Protein AF-A0A5E6N4Y8-F1 (afdb_monomer)

pLDDT: mean 81.67, std 15.14, range [29.34, 95.25]

Mean predicted aligned error: 8.04 Å

Solvent-accessible surface area (backbone atoms only — not comparable to full-atom values): 11739 Å² total; per-residue (Å²): 116,49,76,54,76,96,52,84,66,52,64,60,50,51,52,56,46,49,62,54,50,66,38,89,36,36,46,62,42,41,72,75,49,53,66,36,56,38,75,50,82,83,48,90,81,79,72,61,41,34,37,32,54,57,96,50,80,86,60,40,59,62,81,64,71,40,74,59,51,58,55,48,21,46,72,52,34,60,77,80,49,81,63,50,73,50,72,42,80,89,78,34,33,32,37,27,28,35,76,41,77,56,98,90,39,83,43,77,45,68,42,42,82,73,53,74,59,57,47,51,47,47,55,46,23,45,48,50,41,51,52,47,39,31,58,74,56,36,79,77,30,62,60,47,50,32,44,37,36,43,50,88,70,76,85,66,57,73,68,59,39,50,54,53,22,51,51,50,35,50,52,61,70,70,26,83,88,60,46,76,44,42,38,39,70,51,66,67,41,54,50,44,28,53,49,60,68,48,72,76,64,83,82,128

Sequence (204 aa):
MIFAHNGVGKTRLSRAFKELATTSDTLYFNAFTEDLFHWDNDLENDTTRVLQLKESKFFKVFEGHGFDIERRVRELLNRYVDFDFSIDLKTKKVSFSREITKEGKSEKVEDIKISRGEENIFVWSFFLAIAQLAIDKDENYKWVKTIYIDDPISSLDDNNVIIVASYLAKLIKDSKGKKFIISTHHGLFYNVIVNELRGQTNIF

Foldseek 3Di:
DDADADDPVCVVVVVVVVVVCPPLQEDEDDVVLLVQWAWPCPDPPSPATKTAGHDDLLVLCLVPVVVVLQVQLCVQLVVADQKHWDADSVRRIIKIWHWDQDPNDTDIGIRDDDDPQSSLSSSLSSSVSSLLCLLVVPVSNVSHQEYEYEASDDDDDLVVLLVSLLSVLVSVVSSVRHHYHYYHNDPSSVVNSVCSNVVPPDDD

Nearest PDB structures (foldseek):
  8sux-assembly1_E  TM=5.260E-01  e=3.190E-04  Escherichia coli
  8eea-assembly1_E  TM=5.673E-01  e=5.343E-03  Escherichia coli
  8ee4-assembly1_E  TM=5.321E-01  e=5.056E-03  Escherichia coli
  1k0r-assembly2_B  TM=3.922E-01  e=1.675E+00  Mycobacterium tuberculosis
  2p6r-assembly1_A  TM=5.052E-01  e=4.786E+00  Archaeoglobus fulgidus

Structure (mmCIF, N/CA/C/O backbone):
data_AF-A0A5E6N4Y8-F1
#
_entry.id   AF-A0A5E6N4Y8-F1
#
loop_
_atom_site.group_PDB
_atom_site.id
_atom_site.type_symbol
_atom_site.label_atom_id
_atom_site.label_alt_id
_atom_site.label_comp_id
_atom_site.label_asym_id
_atom_site.label_entity_id
_atom_site.label_seq_id
_atom_site.pdbx_PDB_ins_code
_atom_site.Cartn_x
_atom_site.Cartn_y
_atom_site.Cartn_z
_atom_site.occupancy
_atom_site.B_iso_or_equiv
_atom_site.auth_seq_id
_atom_site.auth_comp_id
_atom_site.auth_asym_id
_atom_site.auth_atom_id
_atom_site.pdbx_PDB_model_num
ATOM 1 N N . MET A 1 1 ? -19.446 2.796 3.906 1.00 59.38 1 MET A N 1
ATOM 2 C CA . MET A 1 1 ? -18.919 3.130 2.568 1.00 59.38 1 MET A CA 1
ATOM 3 C C . MET A 1 1 ? -19.706 4.304 2.034 1.00 59.38 1 MET A C 1
ATOM 5 O O . MET A 1 1 ? -20.922 4.299 2.189 1.00 59.38 1 MET A O 1
ATOM 9 N N . ILE A 1 2 ? -19.027 5.301 1.474 1.00 63.28 2 ILE A N 1
ATOM 10 C CA . ILE A 1 2 ? -19.669 6.483 0.902 1.00 63.28 2 ILE A CA 1
ATOM 11 C C . ILE A 1 2 ? -19.422 6.468 -0.603 1.00 63.28 2 ILE A C 1
ATOM 13 O O . ILE A 1 2 ? -18.279 6.465 -1.049 1.00 63.28 2 ILE A O 1
ATOM 17 N N . PHE A 1 3 ? -20.508 6.440 -1.367 1.00 58.22 3 PHE A N 1
ATOM 18 C CA . PHE A 1 3 ? -20.487 6.549 -2.819 1.00 58.22 3 PHE A CA 1
ATOM 19 C C . PHE A 1 3 ? -21.115 7.883 -3.207 1.00 58.22 3 PHE A C 1
ATOM 21 O O . PHE A 1 3 ? -22.218 8.199 -2.758 1.00 58.22 3 PHE A O 1
ATOM 28 N N . ALA A 1 4 ? -20.404 8.678 -4.001 1.00 52.91 4 ALA A N 1
ATOM 29 C CA . ALA A 1 4 ? -20.898 9.962 -4.475 1.00 52.91 4 ALA A CA 1
ATOM 30 C C . ALA A 1 4 ? -20.436 10.208 -5.915 1.00 52.91 4 ALA A C 1
ATOM 32 O O . ALA A 1 4 ? -19.236 10.218 -6.198 1.00 52.91 4 ALA A O 1
ATOM 33 N N . HIS A 1 5 ? -21.392 10.460 -6.813 1.00 48.12 5 HIS A N 1
ATOM 34 C CA . HIS A 1 5 ? -21.102 10.989 -8.144 1.00 48.12 5 HIS A CA 1
ATOM 35 C C . HIS A 1 5 ? -20.479 12.391 -8.026 1.00 48.12 5 HIS A C 1
ATOM 37 O O . HIS A 1 5 ? -20.806 13.148 -7.111 1.00 48.12 5 HIS A O 1
ATOM 43 N N . ASN A 1 6 ? -19.552 12.721 -8.930 1.00 45.44 6 ASN A N 1
ATOM 44 C CA . ASN A 1 6 ? -18.782 13.969 -8.909 1.00 45.44 6 ASN A CA 1
ATOM 45 C C . ASN A 1 6 ? -19.698 15.208 -8.806 1.00 45.44 6 ASN A C 1
ATOM 47 O O . ASN A 1 6 ? -20.364 15.580 -9.766 1.00 45.44 6 ASN A O 1
ATOM 51 N N . GLY A 1 7 ? -19.714 15.850 -7.634 1.00 43.09 7 GLY A N 1
ATOM 52 C CA . GLY A 1 7 ? -20.483 17.059 -7.335 1.00 43.09 7 GLY A CA 1
ATOM 53 C C . GLY A 1 7 ? -19.986 17.756 -6.061 1.00 43.09 7 GLY A C 1
ATOM 54 O O . GLY A 1 7 ? -19.199 17.189 -5.302 1.00 43.09 7 GLY A O 1
ATOM 55 N N . VAL A 1 8 ? -20.462 18.985 -5.815 1.00 48.28 8 VAL A N 1
ATOM 56 C CA . VAL A 1 8 ? -20.011 19.953 -4.776 1.00 48.28 8 VAL A CA 1
ATOM 57 C C . VAL A 1 8 ? -19.950 19.379 -3.340 1.00 48.28 8 VAL A C 1
ATOM 59 O O . VAL A 1 8 ? -19.234 19.895 -2.481 1.00 48.28 8 VAL A O 1
ATOM 62 N N . GLY A 1 9 ? -20.632 18.259 -3.072 1.00 44.78 9 GLY A N 1
ATOM 63 C CA . GLY A 1 9 ? -20.528 17.502 -1.818 1.00 44.78 9 GLY A CA 1
ATOM 64 C C . GLY A 1 9 ? -19.144 16.890 -1.539 1.00 44.78 9 GLY A C 1
ATOM 65 O O . GLY A 1 9 ? -18.784 16.757 -0.368 1.00 44.78 9 GLY A O 1
ATOM 66 N N . LYS A 1 10 ? -18.333 16.590 -2.571 1.00 53.81 10 LYS A N 1
ATOM 67 C CA . LYS A 1 10 ? -16.984 16.000 -2.425 1.00 53.81 10 LYS A CA 1
ATOM 68 C C . LYS A 1 10 ? -16.032 16.896 -1.633 1.00 53.81 10 LYS A C 1
ATOM 70 O O . LYS A 1 10 ? -15.323 16.402 -0.765 1.00 53.81 10 LYS A O 1
ATOM 75 N N . THR A 1 11 ? -16.045 18.208 -1.859 1.00 51.84 11 THR A N 1
ATOM 76 C CA . THR A 1 11 ? -15.074 19.128 -1.239 1.00 51.84 11 THR A CA 1
ATOM 77 C C . THR A 1 11 ? -15.321 19.313 0.260 1.00 51.84 11 THR A C 1
ATOM 79 O O . THR A 1 11 ? -14.377 19.378 1.044 1.00 51.84 11 THR A O 1
ATOM 82 N N . ARG A 1 12 ? -16.591 19.350 0.690 1.00 51.34 12 ARG A N 1
ATOM 83 C CA . ARG A 1 12 ? -16.947 19.433 2.120 1.00 51.34 12 ARG A CA 1
ATOM 84 C C . ARG A 1 12 ? -16.661 18.122 2.846 1.00 51.34 12 ARG A C 1
ATOM 86 O O . ARG A 1 12 ? -16.163 18.148 3.968 1.00 51.34 12 ARG A O 1
ATOM 93 N N . LEU A 1 13 ? -16.939 16.997 2.190 1.00 54.75 13 LEU A N 1
ATOM 94 C CA . LEU A 1 13 ? -16.709 15.669 2.737 1.00 54.75 13 LEU A CA 1
ATOM 95 C C . LEU A 1 13 ? -15.205 15.349 2.825 1.00 54.75 13 LEU A C 1
ATOM 97 O O . LEU A 1 13 ? -14.740 14.936 3.878 1.00 54.75 13 LEU A O 1
ATOM 101 N N . SER A 1 14 ? -14.432 15.643 1.777 1.00 54.81 14 SER A N 1
ATOM 102 C CA . SER A 1 14 ? -12.970 15.506 1.749 1.00 54.81 14 SER A CA 1
ATOM 103 C C . SER A 1 14 ? -12.289 16.380 2.807 1.00 54.81 14 SER A C 1
ATOM 105 O O . SER A 1 14 ? -11.363 15.926 3.466 1.00 54.81 14 SER A O 1
ATOM 107 N N . ARG A 1 15 ? -12.781 17.603 3.063 1.00 56.59 15 ARG A N 1
ATOM 108 C CA . ARG A 1 15 ? -12.233 18.477 4.118 1.00 56.59 15 ARG A CA 1
ATOM 109 C C . ARG A 1 15 ? -12.511 17.944 5.529 1.00 56.59 15 ARG A C 1
ATOM 111 O O . ARG A 1 15 ? -11.595 17.912 6.342 1.00 56.59 15 ARG A O 1
ATOM 118 N N . ALA A 1 16 ? -13.728 17.463 5.791 1.00 60.03 16 ALA A N 1
ATOM 119 C CA . ALA A 1 16 ? -14.062 16.800 7.054 1.00 60.03 16 ALA A CA 1
ATOM 120 C C . ALA A 1 16 ? -13.28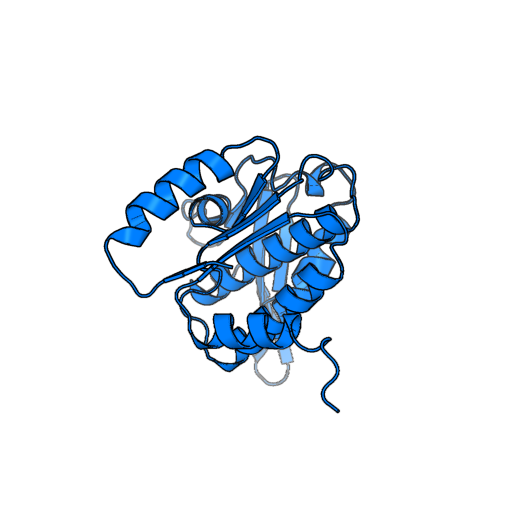2 15.483 7.236 1.00 60.03 16 ALA A C 1
ATOM 122 O O . ALA A 1 16 ? -12.828 15.165 8.334 1.00 60.03 16 ALA A O 1
ATOM 123 N N . PHE A 1 17 ? -13.063 14.734 6.150 1.00 61.06 17 PHE A N 1
ATOM 124 C CA . PHE A 1 17 ? -12.228 13.537 6.170 1.00 61.06 17 PHE A CA 1
ATOM 125 C C . PHE A 1 17 ? -10.744 13.836 6.306 1.00 61.06 17 PHE A C 1
ATOM 127 O O . PHE A 1 17 ? -10.048 13.049 6.927 1.00 61.06 17 PHE A O 1
ATOM 134 N N . LYS A 1 18 ? -10.260 14.974 5.807 1.00 58.81 18 LYS A N 1
ATOM 135 C CA . LYS A 1 18 ? -8.888 15.434 6.027 1.00 58.81 18 LYS A CA 1
ATOM 136 C C . LYS A 1 18 ? -8.638 15.693 7.512 1.00 58.81 18 LYS A C 1
ATOM 138 O O . LYS A 1 18 ? -7.621 15.244 8.021 1.00 58.81 18 LYS A O 1
ATOM 143 N N . GLU A 1 19 ? -9.586 16.317 8.213 1.00 62.16 19 GLU A N 1
ATOM 144 C CA . GLU A 1 19 ? -9.519 16.518 9.672 1.00 62.16 19 GLU A CA 1
ATOM 145 C C . GLU A 1 19 ? -9.560 15.187 10.453 1.00 62.16 19 GLU A C 1
ATOM 147 O O . GLU A 1 19 ? -8.816 15.001 11.418 1.00 62.16 19 GLU A O 1
ATOM 152 N N . LEU A 1 20 ? -10.355 14.213 9.996 1.00 56.81 20 LEU A N 1
ATOM 153 C CA . LEU A 1 20 ? -10.375 12.848 10.546 1.00 56.81 20 LEU A CA 1
ATOM 154 C C . LEU A 1 20 ? -9.110 12.038 10.209 1.00 56.81 20 LEU A C 1
ATOM 156 O O . LEU A 1 20 ? -8.644 11.262 11.033 1.00 56.81 20 LEU A O 1
ATOM 160 N N . ALA A 1 21 ? -8.531 12.210 9.022 1.00 55.19 21 ALA A N 1
ATOM 161 C CA . ALA A 1 21 ? -7.306 11.537 8.589 1.00 55.19 21 ALA A CA 1
ATOM 162 C C . ALA A 1 21 ? -6.054 12.121 9.260 1.00 55.19 21 ALA A C 1
ATOM 164 O O . ALA A 1 21 ? -5.034 11.441 9.354 1.00 55.19 21 ALA A O 1
ATOM 165 N N . THR A 1 22 ? -6.136 13.356 9.769 1.00 57.00 22 THR A N 1
ATOM 166 C CA . THR A 1 22 ? -5.100 13.955 10.620 1.00 57.00 22 THR A CA 1
ATOM 167 C C . THR A 1 22 ? -5.122 13.459 12.063 1.00 57.00 22 THR A C 1
ATOM 169 O O . THR A 1 22 ? -4.232 13.825 12.833 1.00 57.00 22 THR A O 1
ATOM 172 N N . THR A 1 23 ? -6.076 12.607 12.463 1.00 67.44 23 THR A N 1
ATOM 173 C CA . THR A 1 23 ? -5.978 11.965 13.776 1.00 67.44 23 THR A CA 1
ATOM 174 C C . THR A 1 23 ? -4.766 11.036 13.807 1.00 67.44 23 THR A C 1
ATOM 176 O O . THR A 1 23 ? -4.415 10.358 12.835 1.00 67.44 23 THR A O 1
ATOM 179 N N . SER A 1 24 ? -4.082 10.991 14.950 1.00 78.31 24 SER A N 1
ATOM 180 C CA . SER A 1 24 ? -2.877 10.176 15.108 1.00 78.31 24 SER A CA 1
ATOM 181 C C . SER A 1 24 ? -3.137 8.674 14.936 1.00 78.31 24 SER A C 1
ATOM 183 O O . SER A 1 24 ? -2.181 7.944 14.677 1.00 78.31 24 SER A O 1
ATOM 185 N N . ASP A 1 25 ? -4.397 8.231 14.996 1.00 89.75 25 ASP A N 1
ATOM 186 C CA . ASP A 1 25 ? -4.844 6.836 14.951 1.00 89.75 25 ASP A CA 1
ATOM 187 C C . ASP A 1 25 ? -5.425 6.361 13.600 1.00 89.75 25 ASP A C 1
ATOM 189 O O . ASP A 1 25 ? -5.914 5.229 13.509 1.00 89.75 25 ASP A O 1
ATOM 193 N N . THR A 1 26 ? -5.353 7.180 12.543 1.00 90.56 26 THR A N 1
ATOM 194 C CA . THR A 1 26 ? -5.880 6.833 11.208 1.00 90.56 26 THR A CA 1
ATOM 195 C C . THR A 1 26 ? -4.771 6.545 10.193 1.00 90.56 26 THR A C 1
ATOM 197 O O . THR A 1 26 ? -3.881 7.371 9.969 1.00 90.56 26 THR A O 1
ATOM 200 N N . LEU A 1 27 ? -4.823 5.363 9.571 1.00 93.19 27 LEU A N 1
ATOM 201 C CA . LEU A 1 27 ? -4.038 5.014 8.384 1.00 93.19 27 LEU A CA 1
ATOM 202 C C . LEU A 1 27 ? -4.855 5.397 7.148 1.00 93.19 27 LEU A C 1
ATOM 204 O O . LEU A 1 27 ? -5.987 4.939 7.012 1.00 93.19 27 LEU A O 1
ATOM 208 N N . TYR A 1 28 ? -4.307 6.237 6.273 1.00 91.44 28 TYR A N 1
ATOM 209 C CA . TYR A 1 28 ? -5.035 6.783 5.129 1.00 91.44 28 TYR A CA 1
ATOM 210 C C . TYR A 1 28 ? -4.399 6.385 3.790 1.00 91.44 28 TYR A C 1
ATOM 212 O O . TYR A 1 28 ? -3.176 6.292 3.683 1.00 91.44 28 TYR A O 1
ATOM 220 N N . PHE A 1 29 ? -5.240 6.165 2.780 1.00 91.25 29 PHE A N 1
ATOM 221 C CA . PHE A 1 29 ? -4.877 6.125 1.365 1.00 91.25 29 PHE A CA 1
ATOM 222 C C . PHE A 1 29 ? -5.575 7.285 0.656 1.00 91.25 29 PHE A C 1
ATOM 224 O O . PHE A 1 29 ? -6.803 7.302 0.577 1.00 91.25 29 PHE A O 1
ATOM 231 N N . ASN A 1 30 ? -4.800 8.277 0.224 1.00 87.88 30 ASN A N 1
ATOM 232 C CA . ASN A 1 30 ? -5.231 9.424 -0.578 1.00 87.88 30 ASN A CA 1
ATOM 233 C C . ASN A 1 30 ? -3.993 10.065 -1.243 1.00 87.88 30 ASN A C 1
ATOM 235 O O . ASN A 1 30 ? -2.881 9.554 -1.105 1.00 87.88 30 ASN A O 1
ATOM 239 N N . ALA A 1 31 ? -4.162 11.234 -1.868 1.00 85.62 31 ALA A N 1
ATOM 240 C CA . ALA A 1 31 ? -3.064 11.984 -2.482 1.00 85.62 31 ALA A CA 1
ATOM 241 C C . ALA A 1 31 ? -1.870 12.260 -1.537 1.00 85.62 31 ALA A C 1
ATOM 243 O O . ALA A 1 31 ? -0.730 12.221 -1.979 1.00 85.62 31 ALA A O 1
ATOM 244 N N . PHE A 1 32 ? -2.088 12.464 -0.230 1.00 85.19 32 PHE A N 1
ATOM 245 C CA . PHE A 1 32 ? -0.981 12.648 0.721 1.00 85.19 32 PHE A CA 1
ATOM 246 C C . PHE A 1 32 ? -0.169 11.367 0.931 1.00 85.19 32 PHE A C 1
ATOM 248 O O . PHE A 1 32 ? 1.018 11.450 1.231 1.00 85.19 32 PHE A O 1
ATOM 255 N N . THR A 1 33 ? -0.797 10.194 0.806 1.00 89.88 33 THR A N 1
ATOM 256 C CA . THR A 1 33 ? -0.100 8.900 0.840 1.00 89.88 33 THR A CA 1
ATOM 257 C C . THR A 1 33 ? 0.711 8.702 -0.427 1.00 89.88 33 THR A C 1
ATOM 259 O O . THR A 1 33 ? 1.853 8.270 -0.334 1.00 89.88 33 THR A O 1
AT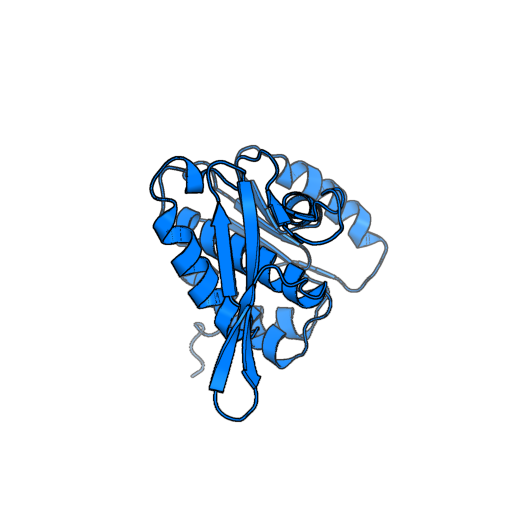OM 262 N N . GLU A 1 34 ? 0.153 9.045 -1.591 1.00 90.31 34 GLU A N 1
ATOM 263 C CA . GLU A 1 34 ? 0.885 9.035 -2.864 1.00 90.31 34 GLU A CA 1
ATOM 264 C C . GLU A 1 34 ? 2.105 9.960 -2.798 1.00 90.31 34 GLU A C 1
ATOM 266 O O . GLU A 1 34 ? 3.202 9.538 -3.138 1.00 90.31 34 GLU A O 1
ATOM 271 N N . ASP A 1 35 ? 1.958 11.162 -2.234 1.00 89.81 35 ASP A N 1
ATOM 272 C CA . ASP A 1 35 ? 3.048 12.131 -2.066 1.00 89.81 35 ASP A CA 1
ATOM 273 C C . ASP A 1 35 ? 4.195 11.641 -1.161 1.00 89.81 35 ASP A C 1
ATOM 275 O O . ASP A 1 35 ? 5.258 12.277 -1.132 1.00 89.81 35 ASP A O 1
ATOM 279 N N . LEU A 1 36 ? 4.008 10.555 -0.396 1.00 92.62 36 LEU A N 1
ATOM 280 C CA . LEU A 1 36 ? 5.092 9.907 0.356 1.00 92.62 36 LEU A CA 1
ATOM 281 C C . LEU A 1 36 ? 6.099 9.202 -0.559 1.00 92.62 36 LEU A C 1
ATOM 283 O O . LEU A 1 36 ? 7.218 8.940 -0.119 1.00 92.62 36 LEU A O 1
ATOM 287 N N . PHE A 1 37 ? 5.704 8.920 -1.799 1.00 93.69 37 PHE A N 1
ATOM 288 C CA . PHE A 1 37 ? 6.494 8.286 -2.841 1.00 93.69 37 PHE A CA 1
ATOM 289 C C . PHE A 1 37 ? 6.808 9.337 -3.909 1.00 93.69 37 PHE A C 1
ATOM 291 O O . PHE A 1 37 ? 5.920 9.844 -4.587 1.00 93.69 37 PHE A O 1
ATOM 298 N N . HIS A 1 38 ? 8.075 9.715 -4.043 1.00 90.75 38 HIS A N 1
ATOM 299 C CA . HIS A 1 38 ? 8.484 10.816 -4.912 1.00 90.75 38 HIS A CA 1
ATOM 300 C C . HIS A 1 38 ? 9.661 10.411 -5.792 1.00 90.75 38 HIS A C 1
ATOM 302 O O . HIS A 1 38 ? 10.674 9.939 -5.290 1.00 90.75 38 HIS A O 1
ATOM 308 N N . TRP A 1 39 ? 9.556 10.637 -7.099 1.00 89.25 39 TRP A N 1
ATOM 309 C CA . TRP A 1 39 ? 10.658 10.386 -8.024 1.00 89.25 39 TRP A CA 1
ATOM 310 C C . TRP A 1 39 ? 11.799 11.380 -7.824 1.00 89.25 39 TRP A C 1
ATOM 312 O O . TRP A 1 39 ? 11.629 12.577 -8.049 1.00 89.25 39 TRP A O 1
ATOM 322 N N . ASP A 1 40 ? 12.972 10.870 -7.460 1.00 78.56 40 ASP A N 1
ATOM 323 C CA . ASP A 1 40 ? 14.217 11.632 -7.479 1.00 78.56 40 ASP A CA 1
ATOM 324 C C . ASP A 1 40 ? 14.703 11.707 -8.936 1.00 78.56 40 ASP A C 1
ATOM 326 O O . ASP A 1 40 ? 15.201 10.724 -9.485 1.00 78.56 40 ASP A O 1
ATOM 330 N N . ASN A 1 41 ? 14.457 12.845 -9.594 1.00 67.06 41 ASN A N 1
ATOM 331 C CA . ASN A 1 41 ? 14.857 13.072 -10.989 1.00 67.06 41 ASN A CA 1
ATOM 332 C C . ASN A 1 41 ? 16.212 13.798 -11.101 1.00 67.06 41 ASN A C 1
ATOM 334 O O . ASN A 1 41 ? 16.601 14.153 -12.208 1.00 67.06 41 ASN A O 1
ATOM 338 N N . ASP A 1 42 ? 16.901 14.059 -9.983 1.00 59.91 42 ASP A N 1
ATOM 339 C CA . ASP A 1 42 ? 18.020 15.014 -9.919 1.00 59.91 42 ASP A CA 1
ATOM 340 C C . ASP A 1 42 ? 19.396 14.334 -9.783 1.00 59.91 42 ASP A C 1
ATOM 342 O O . ASP A 1 42 ? 20.359 14.909 -9.276 1.00 59.91 42 ASP A O 1
ATOM 346 N N . LEU A 1 43 ? 19.512 13.079 -10.231 1.00 56.97 43 LEU A N 1
ATOM 347 C CA . LEU A 1 43 ? 20.777 12.347 -10.202 1.00 56.97 43 LEU A CA 1
ATOM 348 C C . LEU A 1 43 ? 21.601 12.669 -11.456 1.00 56.97 43 LEU A C 1
ATOM 350 O O . LEU A 1 43 ? 21.159 12.440 -12.586 1.00 56.97 43 LEU A O 1
ATOM 354 N N . GLU A 1 44 ? 22.803 13.215 -11.237 1.00 49.06 44 GLU A N 1
ATOM 355 C CA . GLU A 1 44 ? 23.781 13.561 -12.272 1.00 49.06 44 GLU A CA 1
ATOM 356 C C . GLU A 1 44 ? 23.864 12.453 -13.339 1.00 49.06 44 GLU A C 1
ATOM 358 O O . GLU A 1 44 ? 24.254 11.319 -13.058 1.00 49.06 44 GLU A O 1
ATOM 363 N N . ASN A 1 45 ? 23.516 12.812 -14.579 1.00 53.22 45 ASN A N 1
ATOM 364 C CA . ASN A 1 45 ? 23.509 11.979 -15.791 1.00 53.22 45 ASN A CA 1
ATOM 365 C C . ASN A 1 45 ? 22.265 11.119 -16.085 1.00 53.22 45 ASN A C 1
ATOM 367 O O . ASN A 1 45 ? 22.360 10.273 -16.970 1.00 53.22 45 ASN A O 1
ATOM 371 N N . ASP A 1 46 ? 21.110 11.324 -15.434 1.00 55.81 46 ASP A N 1
ATOM 372 C CA . ASP A 1 46 ? 19.806 10.747 -15.862 1.00 55.81 46 ASP A CA 1
ATOM 373 C C . ASP A 1 46 ? 19.806 9.197 -15.966 1.00 55.81 46 ASP A C 1
ATOM 375 O O . ASP A 1 46 ? 19.003 8.581 -16.672 1.00 55.81 46 ASP A O 1
ATOM 379 N N . THR A 1 47 ? 20.757 8.552 -15.276 1.00 58.12 47 THR A N 1
ATOM 380 C CA . THR A 1 47 ? 21.069 7.117 -15.406 1.00 58.12 47 THR A CA 1
ATOM 381 C C . THR A 1 47 ? 20.428 6.260 -14.323 1.00 58.12 47 THR A C 1
ATOM 383 O O . THR A 1 47 ? 20.277 5.062 -14.530 1.00 58.12 47 THR A O 1
ATOM 386 N N . THR A 1 48 ? 20.011 6.840 -13.195 1.00 61.84 48 THR A N 1
ATOM 387 C CA . THR A 1 48 ? 19.330 6.116 -12.110 1.00 61.84 48 THR A CA 1
ATOM 388 C C . THR A 1 48 ? 17.978 6.751 -11.837 1.00 61.84 48 THR A C 1
ATOM 390 O O . THR A 1 48 ? 17.891 7.896 -11.402 1.00 61.84 48 THR A O 1
ATOM 393 N N . ARG A 1 49 ? 16.902 6.007 -12.104 1.00 77.88 49 ARG A N 1
ATOM 394 C CA . ARG A 1 49 ? 15.529 6.452 -11.850 1.00 77.88 49 ARG A CA 1
ATOM 395 C C . ARG A 1 49 ? 15.014 5.729 -10.623 1.00 77.88 49 ARG A C 1
ATOM 397 O O . ARG A 1 49 ? 14.668 4.554 -10.691 1.00 77.88 49 ARG A O 1
ATOM 404 N N . VAL A 1 50 ? 14.970 6.443 -9.505 1.00 87.44 50 VAL A N 1
ATOM 405 C CA . VAL A 1 50 ? 14.609 5.875 -8.204 1.00 87.44 50 VAL A CA 1
ATOM 406 C C . VAL A 1 50 ? 13.452 6.635 -7.575 1.00 87.44 50 VAL A C 1
ATOM 408 O O . VAL A 1 50 ? 13.347 7.860 -7.667 1.00 87.44 50 VAL A O 1
ATOM 411 N N . LEU A 1 51 ? 12.577 5.892 -6.910 1.00 91.81 51 LEU A N 1
ATOM 412 C CA . LEU A 1 51 ? 11.456 6.436 -6.160 1.00 91.81 51 LEU A CA 1
ATOM 413 C C . LEU A 1 51 ? 11.866 6.559 -4.690 1.00 91.81 51 LEU A C 1
ATOM 415 O O . LEU A 1 51 ? 12.172 5.576 -4.024 1.00 91.81 51 LEU A O 1
ATOM 419 N N . GLN A 1 52 ? 11.908 7.780 -4.181 1.00 91.88 52 GLN A N 1
ATOM 420 C CA . GLN A 1 52 ? 12.298 8.096 -2.816 1.00 91.88 52 GLN A CA 1
ATOM 421 C C . GLN A 1 52 ? 11.092 8.068 -1.872 1.00 91.88 52 GLN A C 1
ATOM 423 O O . GLN A 1 52 ? 10.024 8.604 -2.180 1.00 91.88 52 GLN A O 1
ATOM 428 N N . LEU A 1 53 ? 11.287 7.479 -0.694 1.00 92.75 53 LEU A N 1
ATOM 429 C CA . LEU A 1 53 ? 10.294 7.393 0.371 1.00 92.75 53 LEU A CA 1
ATOM 430 C C . LEU A 1 53 ? 10.531 8.514 1.391 1.00 92.75 53 LEU A C 1
ATOM 432 O O . LEU A 1 53 ? 11.612 8.625 1.973 1.00 92.75 53 LEU A O 1
ATOM 436 N N . LYS A 1 54 ? 9.518 9.352 1.624 1.00 91.88 54 LYS A N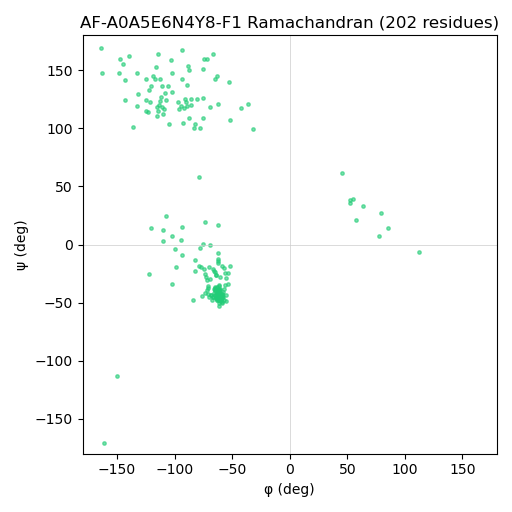 1
ATOM 437 C CA . LYS A 1 54 ? 9.582 10.441 2.614 1.00 91.88 54 LYS A CA 1
ATOM 438 C C . LYS A 1 54 ? 9.490 9.923 4.048 1.00 91.88 54 LYS A C 1
ATOM 440 O O . LYS A 1 54 ? 8.935 8.861 4.309 1.00 91.88 54 LYS A O 1
ATOM 445 N N . GLU A 1 55 ? 9.948 10.723 5.008 1.00 88.94 55 GLU A N 1
ATOM 446 C CA . GLU A 1 55 ? 9.751 10.421 6.428 1.00 88.94 55 GLU A CA 1
ATOM 447 C C . GLU A 1 55 ? 8.266 10.396 6.796 1.00 88.94 55 GLU A C 1
ATOM 449 O O . GLU A 1 55 ? 7.544 11.381 6.630 1.00 88.94 55 GLU A O 1
ATOM 454 N N . SER A 1 56 ? 7.796 9.260 7.310 1.00 90.19 56 SER A N 1
ATOM 455 C CA . SER A 1 56 ? 6.407 9.091 7.722 1.00 90.19 56 SER A CA 1
ATOM 456 C C . SER A 1 56 ? 6.241 7.876 8.626 1.00 90.19 56 SER A C 1
ATOM 458 O O . SER A 1 56 ? 6.865 6.838 8.411 1.00 90.19 56 SER A O 1
ATOM 460 N N . LYS A 1 57 ? 5.292 7.955 9.573 1.00 89.62 57 LYS A N 1
ATOM 461 C CA . LYS A 1 57 ? 4.854 6.797 10.378 1.00 89.62 57 LYS A CA 1
ATOM 462 C C . LYS A 1 57 ? 4.345 5.630 9.518 1.00 89.62 57 LYS A C 1
ATOM 464 O O . LYS A 1 57 ? 4.271 4.502 9.994 1.00 89.62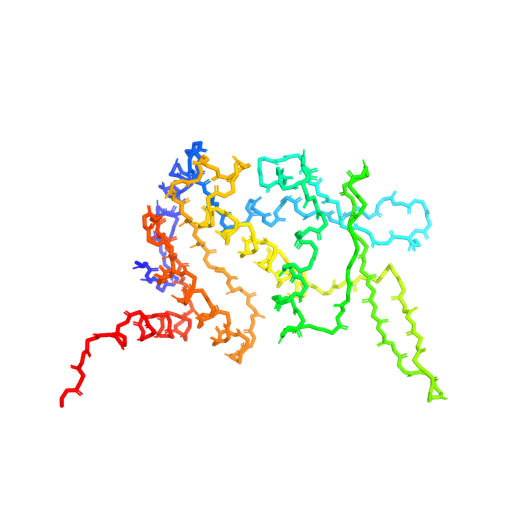 57 LYS A O 1
ATOM 469 N N . PHE A 1 58 ? 3.976 5.918 8.269 1.00 90.31 58 PHE A N 1
ATOM 470 C CA . PHE A 1 58 ? 3.596 4.935 7.264 1.00 90.31 58 PHE A CA 1
ATOM 471 C C . PHE A 1 58 ? 4.710 3.905 7.027 1.00 90.31 58 PHE A C 1
ATOM 473 O O . PHE A 1 58 ? 4.427 2.714 6.959 1.00 90.31 58 PHE A O 1
ATOM 480 N N . PHE A 1 59 ? 5.975 4.333 7.030 1.00 92.06 59 PHE A N 1
ATOM 481 C CA . PHE A 1 59 ? 7.139 3.490 6.744 1.00 92.06 59 PHE A CA 1
ATOM 482 C C . PHE A 1 59 ? 7.800 2.873 7.988 1.00 92.06 59 PHE A C 1
ATOM 484 O O . PHE A 1 59 ? 8.905 2.344 7.897 1.00 92.06 59 PHE A O 1
ATOM 491 N N . LYS A 1 60 ? 7.123 2.875 9.147 1.00 89.75 60 LYS A N 1
ATOM 492 C CA . LYS A 1 60 ? 7.640 2.233 10.373 1.00 89.75 60 LYS A CA 1
ATOM 493 C C . LYS A 1 60 ? 7.927 0.740 10.230 1.00 89.75 60 LYS A C 1
ATOM 495 O O . LYS A 1 60 ? 8.701 0.201 11.008 1.00 89.75 60 LYS A O 1
ATOM 500 N N . VAL A 1 61 ? 7.366 0.079 9.218 1.00 86.69 61 VAL A N 1
ATOM 501 C CA . VAL A 1 61 ? 7.711 -1.304 8.862 1.00 86.69 61 VAL A CA 1
ATOM 502 C C . VAL A 1 61 ? 9.216 -1.523 8.646 1.00 86.69 61 VAL A C 1
ATOM 504 O O . VAL A 1 61 ? 9.706 -2.632 8.843 1.00 86.69 61 VAL A O 1
ATOM 507 N N . PHE A 1 62 ? 9.972 -0.475 8.304 1.00 86.00 62 PHE A N 1
ATOM 508 C CA . PHE A 1 62 ? 11.424 -0.553 8.136 1.00 86.00 62 PHE A CA 1
ATOM 509 C C . PHE A 1 62 ? 12.220 -0.466 9.448 1.00 86.00 62 PHE A C 1
ATOM 511 O O . PHE A 1 62 ? 13.401 -0.796 9.448 1.00 86.00 62 PHE A O 1
ATOM 518 N N . GLU A 1 63 ? 11.607 -0.067 10.569 1.00 79.88 63 GLU A N 1
ATOM 519 C CA . GLU A 1 63 ? 12.271 0.046 11.884 1.00 79.88 63 GLU A CA 1
ATOM 520 C C . GLU A 1 63 ? 12.512 -1.332 12.554 1.00 79.88 63 GLU A C 1
ATOM 522 O O . GLU A 1 63 ? 13.075 -1.402 13.645 1.00 79.88 63 GLU A O 1
ATOM 527 N N . GLY A 1 64 ? 12.122 -2.437 11.899 1.00 70.56 64 GLY A N 1
ATOM 528 C CA . GLY A 1 64 ? 12.292 -3.813 12.380 1.00 70.56 64 GLY A CA 1
ATOM 529 C C . GLY A 1 64 ? 12.461 -4.836 11.247 1.00 70.56 64 GLY A C 1
ATOM 530 O O . GLY A 1 64 ? 13.465 -4.837 10.538 1.00 70.56 64 GLY A O 1
ATOM 531 N N . HIS A 1 65 ? 11.488 -5.739 11.070 1.00 58.78 65 HIS A N 1
ATOM 532 C CA . HIS A 1 65 ? 11.523 -6.834 10.084 1.00 58.78 65 HIS A CA 1
ATOM 533 C C . HIS A 1 65 ? 11.178 -6.387 8.644 1.00 58.78 65 HIS A C 1
ATOM 535 O O . HIS A 1 65 ? 10.264 -6.926 8.019 1.00 58.78 65 HIS A O 1
ATOM 541 N N . GLY A 1 66 ? 11.929 -5.431 8.087 1.00 57.66 66 GLY A N 1
ATOM 542 C CA . GLY A 1 66 ? 11.678 -4.860 6.752 1.00 57.66 66 GLY A CA 1
ATOM 543 C C . GLY A 1 66 ? 11.634 -5.873 5.592 1.00 57.66 66 GLY A C 1
ATOM 544 O O . GLY A 1 66 ? 10.953 -5.635 4.602 1.00 57.66 66 GLY A O 1
ATOM 545 N N . PHE A 1 67 ? 12.269 -7.043 5.715 1.00 61.22 67 PHE A N 1
ATOM 546 C CA . PHE A 1 67 ? 12.234 -8.076 4.667 1.00 61.22 67 PHE A CA 1
ATOM 547 C C . PHE A 1 67 ? 10.837 -8.664 4.410 1.00 61.22 67 PHE A C 1
ATOM 549 O O . PHE A 1 67 ? 10.559 -9.116 3.300 1.00 61.22 67 PHE A O 1
ATOM 556 N N . ASP A 1 68 ? 9.937 -8.657 5.399 1.00 81.12 68 ASP A N 1
ATOM 557 C CA . ASP A 1 68 ? 8.589 -9.199 5.191 1.00 81.12 68 ASP A CA 1
ATOM 558 C C . ASP A 1 68 ? 7.723 -8.265 4.329 1.00 81.12 68 ASP A C 1
ATOM 560 O O . ASP A 1 68 ? 6.813 -8.727 3.638 1.00 81.12 68 ASP A O 1
ATOM 564 N N . ILE A 1 69 ? 8.015 -6.955 4.307 1.00 88.69 69 ILE A N 1
ATOM 565 C CA . ILE A 1 69 ? 7.180 -6.013 3.557 1.00 88.69 69 ILE A CA 1
ATOM 566 C C . ILE A 1 69 ? 7.376 -6.131 2.052 1.00 88.69 69 ILE A C 1
ATOM 568 O O . ILE A 1 69 ? 6.381 -6.153 1.335 1.00 88.69 69 ILE A O 1
ATOM 572 N N . GLU A 1 70 ? 8.609 -6.287 1.560 1.00 91.38 70 GLU A N 1
ATOM 573 C CA . GLU A 1 70 ? 8.854 -6.435 0.120 1.00 91.38 70 GLU A CA 1
ATOM 574 C C . GLU A 1 70 ? 8.112 -7.650 -0.435 1.00 91.38 70 GLU A C 1
ATOM 576 O O . GLU A 1 70 ? 7.416 -7.547 -1.444 1.00 91.38 70 GLU A O 1
ATOM 581 N N . ARG A 1 71 ? 8.176 -8.779 0.282 1.00 91.12 71 ARG A N 1
ATOM 582 C CA . ARG A 1 71 ? 7.454 -10.003 -0.075 1.00 91.12 71 ARG A CA 1
ATOM 583 C C . ARG A 1 71 ? 5.944 -9.777 -0.131 1.00 91.12 71 ARG A C 1
ATOM 585 O O . ARG A 1 71 ? 5.321 -10.107 -1.136 1.00 91.12 71 ARG A O 1
ATOM 592 N N . ARG A 1 72 ? 5.355 -9.185 0.915 1.00 91.25 72 ARG A N 1
ATOM 593 C CA . ARG A 1 72 ? 3.908 -8.903 0.971 1.00 91.25 72 ARG A CA 1
ATOM 594 C C . ARG A 1 72 ? 3.465 -7.964 -0.145 1.00 91.25 72 ARG A C 1
ATOM 596 O O . ARG A 1 72 ? 2.430 -8.191 -0.763 1.00 91.25 72 ARG A O 1
ATOM 603 N N . VAL A 1 73 ? 4.243 -6.918 -0.415 1.00 93.38 73 VAL A N 1
ATOM 604 C CA . VAL A 1 73 ? 3.951 -5.977 -1.501 1.00 93.38 73 VAL A CA 1
ATOM 605 C C . VAL A 1 73 ? 4.045 -6.684 -2.845 1.00 93.38 73 VAL A C 1
ATOM 607 O O . VAL A 1 73 ? 3.137 -6.536 -3.655 1.00 93.38 73 VAL A O 1
ATOM 610 N N . ARG A 1 74 ? 5.064 -7.519 -3.063 1.00 93.50 74 ARG A N 1
ATOM 611 C CA . ARG A 1 74 ? 5.234 -8.299 -4.294 1.00 93.50 74 ARG A CA 1
ATOM 612 C C . ARG A 1 74 ? 4.079 -9.268 -4.556 1.00 93.50 74 ARG A C 1
ATOM 614 O O . ARG A 1 74 ? 3.589 -9.338 -5.678 1.00 93.50 74 ARG A O 1
ATOM 621 N N . GLU A 1 75 ? 3.589 -9.966 -3.531 1.00 90.69 75 GLU A N 1
ATOM 622 C CA . GLU A 1 75 ? 2.432 -10.877 -3.638 1.00 90.69 75 GLU A CA 1
ATOM 623 C C . GLU A 1 75 ? 1.134 -10.175 -4.075 1.00 90.69 75 GLU A C 1
ATOM 625 O O . GLU A 1 75 ? 0.246 -10.797 -4.677 1.00 90.69 75 GLU A O 1
ATOM 630 N N . LEU A 1 76 ? 1.006 -8.887 -3.753 1.00 89.69 76 LEU A N 1
ATOM 631 C CA . LEU A 1 76 ? -0.105 -8.042 -4.180 1.00 89.69 76 LEU A CA 1
ATOM 632 C C . LEU A 1 76 ? 0.145 -7.477 -5.575 1.00 89.69 76 LEU A C 1
ATOM 634 O O . LEU A 1 76 ? -0.723 -7.581 -6.435 1.00 89.69 76 LEU A O 1
ATOM 638 N N . LEU A 1 77 ? 1.339 -6.935 -5.793 1.00 91.06 77 LEU A N 1
ATOM 639 C CA . LEU A 1 77 ? 1.746 -6.211 -6.987 1.00 91.06 77 LEU A CA 1
ATOM 640 C C . LEU A 1 77 ? 1.752 -7.091 -8.242 1.00 91.06 77 LEU A C 1
ATOM 642 O O . LEU A 1 77 ? 1.160 -6.712 -9.249 1.00 91.06 77 LEU A O 1
ATOM 646 N N . ASN A 1 78 ? 2.325 -8.298 -8.159 1.00 89.69 78 ASN A N 1
ATOM 647 C CA . ASN A 1 78 ? 2.511 -9.214 -9.298 1.00 89.69 78 ASN A CA 1
ATOM 648 C C . ASN A 1 78 ? 1.196 -9.688 -9.947 1.00 89.69 78 ASN A C 1
ATOM 650 O O . ASN A 1 78 ? 1.213 -10.370 -10.967 1.00 89.69 78 ASN A O 1
ATOM 654 N N . ARG A 1 79 ? 0.043 -9.365 -9.352 1.00 83.62 79 ARG A N 1
ATOM 655 C CA . ARG A 1 79 ? -1.282 -9.643 -9.924 1.00 83.62 79 ARG A CA 1
ATOM 656 C C . ARG A 1 79 ? -1.682 -8.642 -11.003 1.00 83.62 79 ARG A C 1
ATOM 658 O O . ARG A 1 79 ? -2.608 -8.920 -11.755 1.00 83.62 79 ARG A O 1
ATOM 665 N N . TYR A 1 80 ? -1.027 -7.485 -11.026 1.00 82.31 80 TYR A N 1
ATOM 666 C CA . TYR A 1 80 ? -1.446 -6.318 -11.796 1.00 82.31 80 TYR A CA 1
ATOM 667 C C . TYR A 1 80 ? -0.381 -5.839 -12.783 1.00 82.31 80 TYR A C 1
ATOM 669 O O . TYR A 1 80 ? -0.715 -5.179 -13.763 1.00 82.31 80 TYR A O 1
ATOM 677 N N . VAL A 1 81 ? 0.895 -6.119 -12.505 1.00 87.88 81 VAL A N 1
ATOM 678 C CA . VAL A 1 81 ? 2.040 -5.566 -13.239 1.00 87.88 81 VAL A CA 1
ATOM 679 C C . VAL A 1 81 ? 3.113 -6.631 -13.457 1.00 87.88 81 VAL A C 1
ATOM 681 O O . VAL A 1 81 ? 3.145 -7.650 -12.769 1.00 87.88 81 VAL A O 1
ATOM 684 N N . ASP A 1 82 ? 4.005 -6.367 -14.405 1.00 90.19 82 ASP A N 1
ATOM 685 C CA . ASP A 1 82 ? 5.082 -7.255 -14.855 1.00 90.19 82 ASP A CA 1
ATOM 686 C C . ASP A 1 82 ? 6.489 -6.758 -14.458 1.00 90.19 82 ASP A C 1
ATOM 688 O O . ASP A 1 82 ? 7.492 -7.252 -14.974 1.00 90.19 82 ASP A O 1
ATOM 692 N N . PHE A 1 83 ? 6.577 -5.768 -13.564 1.00 93.56 83 PHE A N 1
ATOM 693 C CA . PHE A 1 83 ? 7.842 -5.278 -13.017 1.00 93.56 83 PHE A CA 1
ATOM 694 C C . PHE A 1 83 ? 8.085 -5.797 -11.593 1.00 93.56 83 PHE A C 1
ATOM 696 O O . PHE A 1 83 ? 7.168 -6.158 -10.857 1.00 93.56 83 PHE A O 1
ATOM 703 N N . ASP A 1 84 ? 9.349 -5.776 -11.195 1.00 95.25 84 ASP A N 1
ATOM 704 C CA . ASP A 1 84 ? 9.854 -6.076 -9.863 1.00 95.25 84 ASP A CA 1
ATOM 705 C C . ASP A 1 84 ? 10.472 -4.793 -9.251 1.00 95.25 84 ASP A C 1
ATOM 707 O O . ASP A 1 84 ? 10.724 -3.812 -9.950 1.00 95.25 84 ASP A O 1
ATOM 711 N N . PHE A 1 85 ? 10.695 -4.761 -7.940 1.00 95.12 85 PHE A N 1
ATOM 712 C CA . PHE A 1 85 ? 11.246 -3.627 -7.208 1.00 95.12 85 PHE A CA 1
ATOM 713 C C . PHE A 1 85 ? 12.148 -4.097 -6.063 1.00 95.12 85 PHE A C 1
ATOM 715 O O . PHE A 1 85 ? 11.952 -5.183 -5.518 1.00 95.12 85 PHE A O 1
ATOM 722 N N . SER A 1 86 ? 13.080 -3.253 -5.641 1.00 92.81 86 SER A N 1
ATOM 723 C CA . SER A 1 86 ? 13.900 -3.442 -4.440 1.00 92.81 86 SER A CA 1
ATOM 724 C C . SER A 1 86 ? 13.923 -2.160 -3.615 1.00 92.81 86 SER A C 1
ATOM 726 O O . SER A 1 86 ? 13.839 -1.066 -4.176 1.00 92.81 86 SER A O 1
ATOM 728 N N . ILE A 1 87 ? 14.009 -2.274 -2.287 1.00 91.44 87 ILE A N 1
ATOM 729 C CA . ILE A 1 87 ? 14.047 -1.123 -1.382 1.00 91.44 87 ILE A CA 1
ATOM 730 C C . ILE A 1 87 ? 15.395 -1.081 -0.665 1.00 91.44 87 ILE A C 1
ATOM 732 O O . ILE A 1 87 ? 15.732 -1.947 0.141 1.00 91.44 87 ILE A O 1
ATOM 736 N N . ASP A 1 88 ? 16.152 -0.010 -0.883 1.00 89.75 88 ASP A N 1
ATOM 737 C CA . ASP A 1 88 ? 17.297 0.304 -0.038 1.00 89.75 88 ASP A CA 1
ATOM 738 C C . ASP A 1 88 ? 16.812 1.034 1.219 1.00 89.75 88 ASP A C 1
ATOM 740 O O . ASP A 1 88 ? 16.502 2.227 1.206 1.00 89.75 88 ASP A O 1
ATOM 744 N N . LEU A 1 89 ? 16.769 0.307 2.336 1.00 83.19 89 LEU A N 1
ATOM 745 C CA . LEU A 1 89 ? 16.333 0.831 3.633 1.00 83.19 89 LEU A CA 1
ATOM 746 C C . LEU A 1 89 ? 17.251 1.928 4.192 1.00 83.19 89 LEU A C 1
ATOM 748 O O . LEU A 1 89 ? 16.800 2.738 5.002 1.00 83.19 89 LEU A O 1
ATOM 752 N N . LYS A 1 90 ? 18.528 1.973 3.785 1.00 85.12 90 LYS A N 1
ATOM 753 C CA . LYS A 1 90 ? 19.477 2.999 4.246 1.00 85.12 90 LYS A CA 1
ATOM 754 C C . LYS A 1 90 ? 19.218 4.323 3.548 1.00 85.12 90 LYS A C 1
ATOM 756 O O . LYS A 1 90 ? 19.233 5.366 4.195 1.00 85.12 90 LYS A O 1
ATOM 761 N N . THR A 1 91 ? 18.996 4.277 2.238 1.00 87.31 91 THR A N 1
ATOM 762 C CA . THR A 1 91 ? 18.781 5.477 1.419 1.00 87.31 91 THR A CA 1
ATOM 763 C C . THR A 1 91 ? 17.305 5.828 1.243 1.00 87.31 91 THR A C 1
ATOM 765 O O . THR A 1 91 ? 16.998 6.917 0.760 1.00 87.31 91 THR A O 1
ATOM 768 N N . LYS A 1 92 ? 16.391 4.945 1.672 1.00 89.06 92 LYS A N 1
ATOM 769 C CA . LYS A 1 92 ? 14.935 5.057 1.493 1.00 89.06 92 LYS A CA 1
ATOM 770 C C . LYS A 1 92 ? 14.559 5.238 0.021 1.00 89.06 92 LYS A C 1
ATOM 772 O O . LYS A 1 92 ? 13.674 6.024 -0.311 1.00 89.06 92 LYS A O 1
ATOM 777 N N . LYS A 1 93 ? 15.259 4.520 -0.858 1.00 91.19 93 LYS A N 1
ATOM 778 C CA . LYS A 1 93 ? 15.060 4.540 -2.310 1.00 91.19 93 LYS A CA 1
ATOM 779 C C . LYS A 1 93 ? 14.517 3.199 -2.784 1.00 91.19 93 LYS A C 1
ATOM 781 O O . LYS A 1 93 ? 14.906 2.152 -2.276 1.00 91.19 93 LYS A O 1
ATOM 786 N N . VAL A 1 94 ? 13.615 3.255 -3.753 1.00 93.75 94 VAL A N 1
ATOM 787 C CA . VAL A 1 94 ? 13.038 2.103 -4.438 1.00 93.75 94 VAL A CA 1
ATOM 788 C C . VAL A 1 94 ? 13.522 2.125 -5.883 1.00 93.75 94 VAL A C 1
ATOM 790 O O . VAL A 1 94 ? 13.306 3.116 -6.588 1.00 93.75 94 VAL A O 1
ATOM 793 N N . SER A 1 95 ? 14.163 1.042 -6.310 1.00 93.44 95 SER A N 1
ATOM 794 C CA . SER A 1 95 ? 14.515 0.795 -7.711 1.00 93.44 95 SER A CA 1
ATOM 795 C C . SER A 1 95 ? 13.531 -0.199 -8.311 1.00 93.44 95 SER A C 1
ATOM 797 O O . SER A 1 95 ? 13.046 -1.091 -7.615 1.00 93.44 95 SER A O 1
ATOM 799 N N . PHE A 1 96 ? 13.250 -0.060 -9.604 1.00 95.00 96 PHE A N 1
ATOM 800 C CA . PHE A 1 96 ? 12.360 -0.952 -10.344 1.00 95.00 96 PHE A CA 1
ATOM 801 C C . PHE A 1 96 ? 13.118 -1.693 -11.431 1.00 95.00 96 PHE A C 1
ATOM 803 O O . PHE A 1 96 ? 14.094 -1.189 -11.981 1.00 95.00 96 PHE A O 1
ATOM 810 N N . SER A 1 97 ? 12.634 -2.879 -11.778 1.00 94.56 97 SER A N 1
ATOM 811 C CA . SER A 1 97 ? 13.244 -3.723 -12.797 1.00 94.56 97 SER A CA 1
ATOM 812 C C . SER A 1 97 ? 12.207 -4.542 -13.550 1.00 94.56 97 SER A C 1
ATOM 814 O O . SER A 1 97 ? 11.102 -4.744 -13.0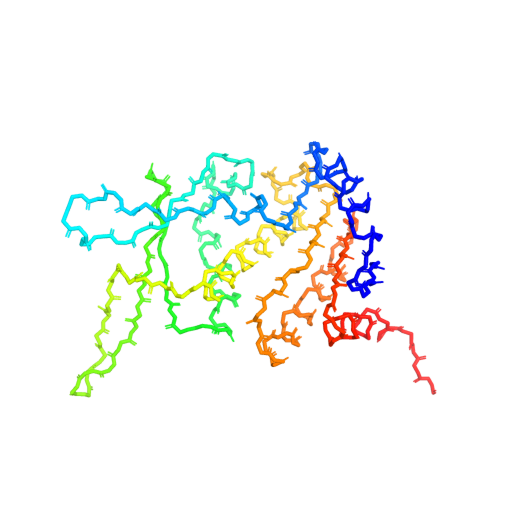60 1.00 94.56 97 SER A O 1
ATOM 816 N N . ARG A 1 98 ? 12.537 -5.019 -14.747 1.00 94.12 98 ARG A N 1
ATOM 817 C CA . ARG A 1 98 ? 11.648 -5.873 -15.548 1.00 94.12 98 ARG A CA 1
ATOM 818 C C . ARG A 1 98 ? 12.464 -6.930 -16.275 1.00 94.12 98 ARG A C 1
ATOM 820 O O . ARG A 1 98 ? 13.555 -6.643 -16.765 1.00 94.12 98 ARG A O 1
ATOM 827 N N . GLU A 1 99 ? 11.929 -8.141 -16.360 1.00 92.25 99 GLU A N 1
ATOM 828 C CA . GLU A 1 99 ? 12.488 -9.165 -17.238 1.00 92.25 99 GLU A CA 1
ATOM 829 C C . GLU A 1 99 ? 12.021 -8.926 -18.674 1.00 92.25 99 GLU A C 1
ATOM 831 O O . GLU A 1 99 ? 10.825 -8.840 -18.952 1.00 92.25 99 GLU A O 1
ATOM 836 N N . ILE A 1 100 ? 12.970 -8.824 -19.600 1.00 89.62 100 ILE A N 1
ATOM 837 C CA . ILE A 1 100 ? 12.700 -8.746 -21.032 1.00 89.62 100 ILE A CA 1
ATOM 838 C C . ILE A 1 100 ? 13.308 -9.958 -21.724 1.00 89.62 100 ILE A C 1
ATOM 840 O O . ILE A 1 100 ? 14.399 -10.409 -21.391 1.00 89.62 100 ILE A O 1
ATOM 844 N N . THR A 1 101 ? 12.613 -10.492 -22.724 1.00 89.31 101 THR A N 1
ATOM 845 C CA . THR A 1 101 ? 13.188 -11.539 -23.571 1.00 89.31 101 THR A CA 1
ATOM 846 C C . THR A 1 101 ? 13.860 -10.899 -24.775 1.00 89.31 101 THR A C 1
ATOM 848 O O . THR A 1 101 ? 13.193 -10.289 -25.612 1.00 89.31 101 THR A O 1
ATOM 851 N N . LYS A 1 102 ? 15.176 -11.074 -24.894 1.00 86.38 102 LYS A N 1
ATOM 852 C CA . LYS A 1 102 ? 15.969 -10.630 -26.041 1.00 86.38 102 LYS A CA 1
ATOM 853 C C . LYS A 1 102 ? 16.666 -11.834 -26.658 1.00 86.38 102 LYS A C 1
ATOM 855 O O . LYS A 1 102 ? 17.371 -12.567 -25.975 1.00 86.38 102 LYS A O 1
ATOM 860 N N . GLU A 1 103 ? 16.415 -12.077 -27.944 1.00 86.25 103 GLU A N 1
ATOM 861 C CA . GLU A 1 103 ? 17.013 -13.201 -28.691 1.00 86.25 103 GLU A CA 1
ATOM 862 C C . GLU A 1 103 ? 16.821 -14.575 -28.007 1.00 86.25 103 GLU A C 1
ATOM 864 O O . GLU A 1 103 ? 17.697 -15.437 -28.029 1.00 86.25 103 GLU A O 1
ATOM 869 N N . GLY A 1 104 ? 15.664 -14.784 -27.366 1.00 86.25 104 GLY A N 1
ATOM 870 C CA . GLY A 1 104 ? 15.342 -16.032 -26.664 1.00 86.25 104 GLY A CA 1
ATOM 871 C C . GLY A 1 104 ? 16.009 -16.201 -25.292 1.00 86.25 104 GLY A C 1
ATOM 872 O O . GLY A 1 104 ? 15.884 -17.268 -24.696 1.00 86.25 104 GLY A O 1
ATOM 873 N N . LYS A 1 105 ? 16.692 -15.173 -24.770 1.00 87.69 105 LYS A N 1
ATOM 874 C CA . LYS A 1 105 ? 17.242 -15.135 -23.407 1.00 87.69 105 LYS A CA 1
ATOM 875 C C . LYS A 1 105 ? 16.482 -14.115 -22.559 1.00 87.69 105 LYS A C 1
ATOM 877 O O . LYS A 1 105 ? 16.202 -13.019 -23.042 1.00 87.69 105 LYS A O 1
ATOM 882 N N . SER A 1 106 ? 16.156 -14.476 -21.314 1.00 88.88 106 SER A N 1
ATOM 883 C CA . SER A 1 106 ? 15.639 -13.511 -20.334 1.00 88.88 106 SER A CA 1
ATOM 884 C C . SER A 1 106 ? 16.797 -12.649 -19.830 1.00 88.88 106 SER A C 1
ATOM 886 O O . SER A 1 106 ? 17.828 -13.176 -19.406 1.00 88.88 106 SER A O 1
ATOM 888 N N . GLU A 1 107 ? 16.641 -11.334 -19.927 1.00 91.56 107 GLU A N 1
ATOM 889 C CA . GLU A 1 107 ? 17.556 -10.319 -19.417 1.00 91.56 107 GLU A CA 1
ATOM 890 C C . GLU A 1 107 ? 16.783 -9.417 -18.452 1.00 91.56 107 GLU A C 1
ATOM 892 O O . GLU A 1 107 ? 15.679 -8.962 -18.757 1.00 91.56 107 GLU A O 1
ATOM 897 N N . LYS A 1 108 ? 17.359 -9.154 -17.278 1.00 91.69 108 LYS A N 1
ATOM 898 C CA . LYS A 1 108 ? 16.769 -8.247 -16.296 1.00 91.69 108 LYS A CA 1
ATOM 899 C C . LYS A 1 108 ? 17.257 -6.826 -16.562 1.00 91.69 108 LYS A C 1
ATOM 901 O O . LYS A 1 108 ? 18.456 -6.565 -16.498 1.00 91.69 108 LYS A O 1
ATOM 906 N N . VAL A 1 109 ? 16.330 -5.917 -16.844 1.00 91.31 109 VAL A N 1
ATOM 907 C CA . VAL A 1 109 ? 16.611 -4.483 -16.971 1.00 91.31 109 VAL A CA 1
ATOM 908 C C . VAL A 1 109 ? 16.333 -3.823 -15.631 1.00 91.31 109 VAL A C 1
ATOM 910 O O . VAL A 1 109 ? 15.206 -3.885 -15.1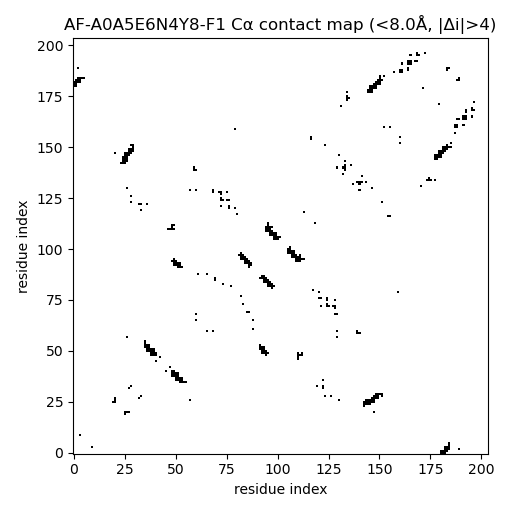46 1.00 91.31 109 VAL A O 1
ATOM 913 N N . GLU A 1 110 ? 17.356 -3.216 -15.042 1.00 90.94 110 GLU A N 1
ATOM 914 C CA . GLU A 1 110 ? 17.291 -2.502 -13.761 1.00 90.94 110 GLU A CA 1
ATOM 915 C C . GLU A 1 110 ? 17.040 -0.995 -13.969 1.00 90.94 110 GLU A C 1
ATOM 917 O O . GLU A 1 110 ? 17.153 -0.482 -15.084 1.00 90.94 110 GLU A O 1
ATOM 922 N N . ASP A 1 111 ? 16.697 -0.298 -12.883 1.00 86.94 111 ASP A N 1
ATOM 923 C CA . ASP A 1 111 ? 16.492 1.158 -12.797 1.00 86.94 111 ASP A CA 1
ATOM 924 C C . ASP A 1 111 ? 15.516 1.737 -13.841 1.00 86.94 111 ASP A C 1
ATOM 926 O O . ASP A 1 111 ? 15.682 2.843 -14.370 1.00 86.94 111 ASP A O 1
ATOM 930 N N . ILE A 1 112 ? 14.449 0.986 -14.131 1.00 89.75 112 ILE A N 1
ATOM 931 C CA . ILE A 1 112 ? 13.416 1.410 -15.079 1.00 89.75 112 ILE A CA 1
ATOM 932 C C . ILE A 1 112 ? 12.494 2.479 -14.480 1.00 89.75 112 ILE A C 1
ATOM 934 O O . ILE A 1 112 ? 12.188 2.492 -13.288 1.00 89.75 112 ILE A O 1
ATOM 938 N N . LYS A 1 113 ? 11.953 3.344 -15.346 1.00 88.56 113 LYS A N 1
ATOM 939 C CA . LYS A 1 113 ? 10.804 4.187 -14.990 1.00 88.56 113 LYS A CA 1
ATOM 940 C C . LYS A 1 113 ? 9.521 3.411 -15.234 1.00 88.56 113 LYS A C 1
ATOM 942 O O . LYS A 1 113 ? 9.288 2.974 -16.360 1.00 88.56 113 LYS A O 1
ATOM 947 N N . ILE A 1 114 ? 8.686 3.310 -14.212 1.00 90.88 114 ILE A N 1
ATOM 948 C CA . ILE A 1 114 ? 7.329 2.783 -14.344 1.00 90.88 114 ILE A CA 1
ATOM 949 C C . ILE A 1 114 ? 6.351 3.912 -14.698 1.00 90.88 114 ILE A C 1
ATOM 951 O O . ILE A 1 114 ? 6.599 5.093 -14.439 1.00 90.88 114 ILE A O 1
ATOM 955 N N . SER A 1 115 ? 5.252 3.561 -15.353 1.00 89.31 115 SER A N 1
ATOM 956 C CA . SER A 1 115 ? 4.167 4.479 -15.694 1.00 89.31 115 SER A CA 1
ATOM 957 C C . SER A 1 115 ? 3.444 4.991 -14.443 1.00 89.31 115 SER A C 1
ATOM 959 O O . SER A 1 115 ? 3.521 4.398 -13.370 1.00 89.31 115 SER A O 1
ATOM 961 N N . ARG A 1 116 ? 2.666 6.074 -14.578 1.00 86.38 116 ARG A N 1
ATOM 962 C CA . ARG A 1 116 ? 1.876 6.603 -13.451 1.00 86.38 116 ARG A CA 1
ATOM 963 C C . ARG A 1 116 ? 0.839 5.597 -12.932 1.00 86.38 116 ARG A C 1
ATOM 965 O O . ARG A 1 116 ? 0.579 5.560 -11.737 1.00 86.38 116 ARG A O 1
ATOM 972 N N . GLY A 1 117 ? 0.254 4.784 -13.816 1.00 85.44 117 GLY A N 1
ATOM 973 C CA . GLY A 1 117 ? -0.681 3.728 -13.416 1.00 85.44 117 GLY A CA 1
ATOM 974 C C . GLY A 1 117 ? 0.010 2.631 -12.604 1.00 85.44 117 GLY A C 1
ATOM 975 O O . GLY A 1 117 ? -0.476 2.248 -11.545 1.00 85.44 117 GLY A O 1
ATOM 976 N N . GLU A 1 118 ? 1.182 2.188 -13.056 1.00 89.38 118 GLU A N 1
ATOM 977 C CA . GLU A 1 118 ? 2.031 1.228 -12.341 1.00 89.38 118 GLU A CA 1
ATOM 978 C C . GLU A 1 118 ? 2.504 1.762 -10.983 1.00 89.38 118 GLU A C 1
ATOM 980 O O . GLU A 1 118 ? 2.462 1.038 -9.990 1.00 89.38 118 GLU A O 1
ATOM 985 N N . GLU A 1 119 ? 2.889 3.039 -10.914 1.00 91.12 119 GLU A N 1
ATOM 986 C CA . GLU A 1 119 ? 3.226 3.718 -9.660 1.00 91.12 119 GLU A CA 1
ATOM 987 C C . GLU A 1 119 ? 2.031 3.718 -8.698 1.00 91.12 119 GLU A C 1
ATOM 989 O O . GLU A 1 119 ? 2.170 3.313 -7.546 1.00 91.12 119 GLU A O 1
ATOM 994 N N . ASN A 1 120 ? 0.834 4.081 -9.171 1.00 88.56 120 ASN A N 1
ATOM 995 C CA . ASN A 1 120 ? -0.378 4.058 -8.349 1.00 88.56 120 ASN A CA 1
ATOM 996 C C . ASN A 1 120 ? -0.675 2.648 -7.806 1.00 88.56 120 ASN A C 1
ATOM 998 O O . ASN A 1 120 ? -1.007 2.499 -6.629 1.00 88.56 120 ASN A O 1
ATOM 1002 N N . ILE A 1 121 ? -0.522 1.605 -8.630 1.00 89.69 121 ILE A N 1
ATOM 1003 C CA . ILE A 1 121 ? -0.701 0.206 -8.209 1.00 89.69 121 ILE A CA 1
ATOM 1004 C C . ILE A 1 121 ? 0.361 -0.200 -7.181 1.00 89.69 121 ILE A C 1
ATOM 1006 O O . ILE A 1 121 ? 0.043 -0.908 -6.221 1.00 89.69 121 ILE A O 1
ATOM 1010 N N . PHE A 1 122 ? 1.607 0.248 -7.348 1.00 93.38 122 PHE A N 1
ATOM 1011 C CA . PHE A 1 122 ? 2.678 0.016 -6.383 1.00 93.38 122 PHE A CA 1
ATOM 1012 C C . PHE A 1 122 ? 2.354 0.644 -5.027 1.00 93.38 122 PHE A C 1
ATOM 1014 O O . PHE A 1 122 ? 2.338 -0.064 -4.019 1.00 93.38 122 PHE A O 1
ATOM 1021 N N . VAL A 1 123 ? 2.010 1.936 -4.999 1.00 93.50 123 VAL A N 1
ATOM 1022 C CA . VAL A 1 123 ? 1.628 2.661 -3.774 1.00 93.50 123 VAL A CA 1
ATOM 1023 C C . VAL A 1 123 ? 0.418 2.001 -3.107 1.00 93.50 123 VAL A C 1
ATOM 1025 O O . VAL A 1 123 ? 0.404 1.806 -1.889 1.00 93.50 123 VAL A O 1
ATOM 1028 N N . TRP A 1 124 ? -0.580 1.593 -3.893 1.00 92.44 124 TRP A N 1
ATOM 1029 C CA . TRP A 1 124 ? -1.752 0.864 -3.407 1.00 92.44 124 TRP A CA 1
ATOM 1030 C C . TRP A 1 124 ? -1.396 -0.496 -2.794 1.00 92.44 124 TRP A C 1
ATOM 1032 O O . TRP A 1 124 ? -1.840 -0.818 -1.690 1.00 92.44 124 TRP A O 1
ATOM 1042 N N . SER A 1 125 ? -0.554 -1.280 -3.465 1.00 92.62 125 SER A N 1
ATOM 1043 C CA . SER A 1 125 ? -0.076 -2.576 -2.966 1.00 92.62 125 SER A CA 1
ATOM 1044 C C . SER A 1 125 ? 0.721 -2.410 -1.670 1.00 92.62 125 SER A C 1
ATOM 1046 O O . SER A 1 125 ? 0.535 -3.171 -0.719 1.00 92.62 125 SER A O 1
ATOM 1048 N N . PHE A 1 126 ? 1.540 -1.358 -1.586 1.00 94.50 126 PHE A N 1
ATOM 1049 C CA . PHE A 1 126 ? 2.274 -0.984 -0.380 1.00 94.50 126 PHE A CA 1
ATOM 1050 C C . PHE A 1 126 ? 1.338 -0.649 0.782 1.00 94.50 126 PHE A C 1
ATOM 1052 O O . PHE A 1 126 ? 1.485 -1.161 1.895 1.00 94.50 126 PHE A O 1
ATOM 1059 N N . PHE A 1 127 ? 0.329 0.177 0.512 1.00 94.88 127 PHE A N 1
ATOM 1060 C CA . PHE A 1 127 ? -0.691 0.533 1.487 1.00 94.88 127 PHE A CA 1
ATOM 1061 C C . PHE A 1 127 ? -1.447 -0.695 1.998 1.00 94.88 127 PHE A C 1
ATOM 1063 O O . PHE A 1 127 ? -1.611 -0.846 3.207 1.00 94.88 127 PHE A O 1
ATOM 1070 N N . LEU A 1 128 ? -1.884 -1.586 1.105 1.00 93.12 128 LEU A N 1
ATOM 1071 C CA . LEU A 1 128 ? -2.595 -2.807 1.480 1.00 93.12 128 LEU A CA 1
ATOM 1072 C C . LEU A 1 128 ? -1.743 -3.726 2.360 1.00 93.12 128 LEU A C 1
ATOM 1074 O O . LEU A 1 128 ? -2.261 -4.290 3.324 1.00 93.12 128 LEU A O 1
ATOM 1078 N N . ALA A 1 129 ? -0.447 -3.846 2.074 1.00 93.25 129 ALA A N 1
ATOM 1079 C CA . ALA A 1 129 ? 0.465 -4.626 2.900 1.00 93.25 129 ALA A CA 1
ATOM 1080 C C . ALA A 1 129 ? 0.596 -4.036 4.318 1.00 93.25 129 ALA A C 1
ATOM 1082 O O . ALA A 1 129 ? 0.509 -4.772 5.302 1.00 93.25 129 ALA A O 1
ATOM 1083 N N . ILE A 1 130 ? 0.698 -2.708 4.450 1.00 94.06 130 ILE A N 1
ATOM 1084 C CA . ILE A 1 130 ? 0.685 -2.030 5.758 1.00 94.06 130 ILE A CA 1
ATOM 1085 C C . ILE A 1 130 ? -0.669 -2.181 6.463 1.00 94.06 130 ILE A C 1
ATOM 1087 O O . ILE A 1 130 ? -0.722 -2.419 7.670 1.00 94.06 130 ILE A O 1
ATOM 1091 N N . ALA A 1 131 ? -1.777 -2.060 5.733 1.00 93.81 131 ALA A N 1
ATOM 1092 C CA . ALA A 1 131 ? -3.113 -2.247 6.285 1.00 93.81 131 ALA A CA 1
ATOM 1093 C C . ALA A 1 131 ? -3.293 -3.671 6.837 1.00 93.81 131 ALA A C 1
ATOM 1095 O O . ALA A 1 131 ? -3.858 -3.835 7.920 1.00 93.81 131 ALA A O 1
ATOM 1096 N N . GLN A 1 132 ? -2.754 -4.682 6.148 1.00 92.31 132 GLN A N 1
ATOM 1097 C CA . GLN A 1 132 ? -2.708 -6.058 6.640 1.00 92.31 132 GLN A CA 1
ATOM 1098 C C . GLN A 1 132 ? -1.877 -6.168 7.924 1.00 92.31 132 GLN A C 1
ATOM 1100 O O . GLN A 1 132 ? -2.370 -6.725 8.896 1.00 92.31 132 GLN A O 1
ATOM 1105 N N . LEU A 1 133 ? -0.682 -5.567 7.996 1.00 92.25 133 LEU A N 1
ATOM 1106 C CA . LEU A 1 133 ? 0.114 -5.546 9.237 1.00 92.25 133 LEU A CA 1
ATOM 1107 C C . LEU A 1 133 ? -0.652 -4.904 10.405 1.00 92.25 133 LEU A C 1
ATOM 1109 O O . LEU A 1 133 ? -0.644 -5.408 11.529 1.00 92.25 133 LEU A O 1
ATOM 1113 N N . ALA A 1 134 ? -1.375 -3.814 10.142 1.00 92.31 134 ALA A N 1
ATOM 1114 C CA . ALA A 1 134 ? -2.217 -3.169 11.142 1.00 92.31 134 ALA A CA 1
ATOM 1115 C C . ALA A 1 134 ? -3.346 -4.089 11.640 1.00 92.31 134 ALA A C 1
ATOM 1117 O O . ALA A 1 134 ? -3.680 -4.058 12.831 1.00 92.31 134 ALA A O 1
ATOM 1118 N N . ILE A 1 135 ? -3.943 -4.885 10.749 1.00 91.50 135 ILE A N 1
ATOM 1119 C CA . ILE A 1 135 ? -4.974 -5.888 11.058 1.00 91.50 135 ILE A CA 1
ATOM 1120 C C . ILE A 1 135 ? -4.399 -7.051 11.861 1.00 91.50 135 ILE A C 1
ATOM 1122 O O . ILE A 1 135 ? -4.984 -7.426 12.879 1.00 91.50 135 ILE A O 1
ATOM 1126 N N . ASP A 1 136 ? -3.224 -7.530 11.462 1.00 90.56 136 ASP A N 1
ATOM 1127 C CA . ASP A 1 136 ? -2.463 -8.600 12.113 1.00 90.56 136 ASP A CA 1
ATOM 1128 C C . ASP A 1 136 ? -1.896 -8.161 13.482 1.00 90.56 136 ASP A C 1
ATOM 1130 O O . ASP A 1 136 ? -1.304 -8.960 14.204 1.00 90.56 136 ASP A O 1
ATOM 1134 N N . LYS A 1 137 ? -2.145 -6.902 13.882 1.00 89.19 137 LYS A N 1
ATOM 1135 C CA . LYS A 1 137 ? -1.744 -6.279 15.155 1.00 89.19 137 LYS A CA 1
ATOM 1136 C C . LYS A 1 137 ? -0.229 -6.167 15.331 1.00 89.19 137 LYS A C 1
ATOM 1138 O O . LYS A 1 137 ? 0.255 -6.200 16.465 1.00 89.19 137 LYS A O 1
ATOM 1143 N N . ASP A 1 138 ? 0.490 -5.967 14.228 1.00 91.00 138 ASP A N 1
ATOM 1144 C CA . ASP A 1 138 ? 1.914 -5.643 14.244 1.00 91.00 138 ASP A CA 1
ATOM 1145 C C . ASP A 1 138 ? 2.196 -4.440 15.160 1.00 91.00 138 ASP A C 1
ATOM 1147 O O . ASP A 1 138 ? 1.428 -3.468 15.211 1.00 91.00 138 ASP A O 1
ATOM 1151 N N . GLU A 1 139 ? 3.297 -4.506 15.908 1.00 89.50 139 GLU A N 1
ATOM 1152 C CA . GLU A 1 139 ? 3.625 -3.514 16.930 1.00 89.50 139 GLU A CA 1
ATOM 1153 C C . GLU A 1 139 ? 3.811 -2.108 16.359 1.00 89.50 139 GLU A C 1
ATOM 1155 O O . GLU A 1 139 ? 3.357 -1.135 16.971 1.00 89.50 139 GLU A O 1
ATOM 1160 N N . ASN A 1 140 ? 4.368 -2.007 15.150 1.00 91.12 140 ASN A N 1
ATOM 1161 C CA . ASN A 1 140 ? 4.612 -0.742 14.460 1.00 91.12 140 ASN A CA 1
ATOM 1162 C C . ASN A 1 140 ? 3.312 -0.031 14.067 1.00 91.12 140 ASN A C 1
ATOM 1164 O O . ASN A 1 140 ? 3.291 1.191 13.887 1.00 91.12 140 ASN A O 1
ATOM 1168 N N . TYR A 1 141 ? 2.212 -0.784 13.980 1.00 92.25 141 TYR A N 1
ATOM 1169 C CA . TYR A 1 141 ? 0.910 -0.320 13.509 1.00 92.25 141 TYR A CA 1
ATOM 1170 C C . TYR A 1 141 ? -0.212 -0.469 14.549 1.00 92.25 141 TYR A C 1
ATOM 1172 O O . TYR A 1 141 ? -1.387 -0.270 14.229 1.00 92.25 141 TYR A O 1
ATOM 1180 N N . LYS A 1 142 ? 0.122 -0.704 15.830 1.00 90.88 142 LYS A N 1
ATOM 1181 C CA . LYS A 1 142 ? -0.840 -0.697 16.959 1.00 90.88 142 LYS A CA 1
ATOM 1182 C C . LYS A 1 142 ? -1.631 0.610 17.074 1.00 90.88 142 LYS A C 1
ATOM 1184 O O . LYS A 1 142 ? -2.766 0.602 17.546 1.00 90.88 142 LYS A O 1
ATOM 1189 N N . TRP A 1 143 ? -1.049 1.724 16.631 1.00 91.94 143 TRP A N 1
ATOM 1190 C CA . TRP A 1 143 ? -1.694 3.037 16.630 1.00 91.94 143 TRP A CA 1
ATOM 1191 C C . TRP A 1 143 ? -2.897 3.115 15.676 1.00 91.94 143 TRP A C 1
ATOM 1193 O O . TRP A 1 143 ? -3.775 3.946 15.885 1.00 91.94 143 TRP A O 1
ATOM 1203 N N . VAL A 1 144 ? -2.969 2.249 14.658 1.00 93.19 144 VAL A N 1
ATOM 1204 C CA . VAL A 1 144 ? -4.023 2.275 13.637 1.00 93.19 144 VAL A CA 1
ATOM 1205 C C . VAL A 1 144 ? -5.328 1.726 14.211 1.00 93.19 144 VAL A C 1
ATOM 1207 O O . VAL A 1 144 ? -5.469 0.520 14.413 1.00 93.19 144 VAL A O 1
ATOM 1210 N N . LYS A 1 145 ? -6.320 2.588 14.427 1.00 91.44 145 LYS A N 1
ATOM 1211 C CA . LYS A 1 145 ? -7.693 2.196 14.799 1.00 91.44 145 LYS A CA 1
ATOM 1212 C C . LYS A 1 145 ? -8.653 2.274 13.616 1.00 91.44 145 LYS A C 1
ATOM 1214 O O . LYS A 1 145 ? -9.559 1.445 13.498 1.00 91.44 145 LYS A O 1
ATOM 1219 N N . THR A 1 146 ? -8.422 3.244 12.736 1.00 91.44 146 THR A N 1
ATOM 1220 C CA . THR A 1 146 ? -9.238 3.495 11.546 1.00 91.44 146 THR A CA 1
ATOM 1221 C C . THR A 1 146 ? -8.380 3.379 10.293 1.00 91.44 146 THR A C 1
ATOM 1223 O O . THR A 1 146 ? -7.263 3.890 10.250 1.00 91.44 146 THR A O 1
ATOM 1226 N N . ILE A 1 147 ? -8.917 2.718 9.271 1.00 92.56 147 ILE A N 1
ATOM 1227 C CA . ILE A 1 147 ? -8.360 2.673 7.921 1.00 92.56 147 ILE A CA 1
ATOM 1228 C C . ILE A 1 147 ? -9.282 3.504 7.027 1.00 92.56 147 ILE A C 1
ATOM 1230 O O . ILE A 1 147 ? -10.470 3.201 6.884 1.00 92.56 147 ILE A O 1
ATOM 1234 N N . TYR A 1 148 ? -8.737 4.583 6.474 1.00 90.94 148 TYR A N 1
ATOM 1235 C CA . TYR A 1 148 ? -9.417 5.499 5.567 1.00 90.94 148 TYR A CA 1
ATOM 1236 C C . TYR A 1 148 ? -8.882 5.317 4.148 1.00 90.94 148 TYR A C 1
ATOM 1238 O O . TYR A 1 148 ? -7.673 5.306 3.940 1.00 90.94 148 TYR A O 1
ATOM 1246 N N . ILE A 1 149 ? -9.770 5.168 3.174 1.00 90.38 149 ILE A N 1
ATOM 1247 C CA . ILE A 1 149 ? -9.410 4.944 1.775 1.00 90.38 149 ILE A CA 1
ATOM 1248 C C . ILE A 1 149 ? -10.248 5.886 0.920 1.00 90.38 149 ILE A C 1
ATOM 1250 O O . ILE A 1 149 ? -11.475 5.787 0.934 1.00 90.38 149 ILE A O 1
ATOM 1254 N N . ASP A 1 150 ? -9.588 6.777 0.186 1.00 86.88 150 ASP A N 1
ATOM 1255 C CA . ASP A 1 150 ? -10.224 7.748 -0.699 1.00 86.88 150 ASP A CA 1
ATOM 1256 C C . ASP A 1 150 ? -9.878 7.465 -2.151 1.00 86.88 150 ASP A C 1
ATOM 1258 O O . ASP A 1 150 ? -8.714 7.558 -2.527 1.00 86.88 150 ASP A O 1
ATOM 1262 N N . ASP A 1 151 ? -10.893 7.110 -2.942 1.00 84.19 151 ASP A N 1
ATOM 1263 C CA . ASP A 1 151 ? -10.777 6.854 -4.379 1.00 84.19 151 ASP A CA 1
ATOM 1264 C C . ASP A 1 151 ? -9.543 5.981 -4.715 1.00 84.19 151 ASP A C 1
ATOM 1266 O O . ASP A 1 151 ? -8.665 6.413 -5.458 1.00 84.19 151 ASP A O 1
ATOM 1270 N N . PRO A 1 152 ? -9.465 4.731 -4.197 1.00 77.25 152 PRO A N 1
ATOM 1271 C CA . PRO A 1 152 ? -8.239 3.918 -4.227 1.00 77.25 152 PRO A CA 1
ATOM 1272 C C . PRO A 1 152 ? -7.739 3.565 -5.628 1.00 77.25 152 PRO A C 1
ATOM 1274 O O . PRO A 1 152 ? -6.644 3.040 -5.798 1.00 77.25 152 PRO A O 1
ATOM 1277 N N . ILE A 1 153 ? -8.584 3.792 -6.626 1.00 74.62 153 ILE A N 1
ATOM 1278 C CA . ILE A 1 153 ? -8.376 3.406 -8.005 1.00 74.62 153 ILE A CA 1
ATOM 1279 C C . ILE A 1 153 ? -8.780 4.582 -8.896 1.00 74.62 153 ILE A C 1
ATOM 1281 O O . ILE A 1 153 ? -9.956 4.837 -9.151 1.00 74.62 153 ILE A O 1
ATOM 1285 N N . SER A 1 154 ? -7.784 5.322 -9.369 1.00 64.69 154 SER A N 1
ATOM 1286 C CA . SER A 1 154 ? -7.952 6.244 -10.485 1.00 64.69 154 SER A CA 1
ATOM 1287 C C . SER A 1 154 ? -7.184 5.665 -11.671 1.00 64.69 154 SER A C 1
ATOM 1289 O O . SER A 1 154 ? -5.972 5.481 -11.602 1.00 64.69 154 SER A O 1
ATOM 1291 N N . SER A 1 155 ? -7.891 5.356 -12.761 1.00 65.69 155 SER A N 1
ATOM 1292 C CA . SER A 1 155 ? -7.302 4.879 -14.030 1.00 65.69 155 SER A CA 1
ATOM 1293 C C . SER A 1 155 ? -6.889 3.396 -14.114 1.00 65.69 155 SER A C 1
ATOM 1295 O O . SER A 1 155 ? -6.011 3.067 -14.907 1.00 65.69 155 SER A O 1
ATOM 1297 N N . LEU A 1 156 ? -7.522 2.495 -13.353 1.00 73.06 156 LEU A N 1
ATOM 1298 C CA . LEU A 1 156 ? -7.407 1.045 -13.592 1.00 73.06 156 LEU A CA 1
ATOM 1299 C C . LEU A 1 156 ? -8.449 0.565 -14.611 1.00 73.06 156 LEU A C 1
ATOM 1301 O O . LEU A 1 156 ? -9.546 1.118 -14.669 1.00 73.06 156 LEU A O 1
ATOM 1305 N N . ASP A 1 157 ? -8.125 -0.479 -15.375 1.00 80.25 157 ASP A N 1
ATOM 1306 C CA . ASP A 1 157 ? -9.109 -1.207 -16.179 1.00 80.25 157 ASP A CA 1
ATOM 1307 C C . ASP A 1 157 ? -10.043 -2.057 -15.300 1.00 80.25 157 ASP A C 1
ATOM 1309 O O . ASP A 1 157 ? -9.718 -2.407 -14.161 1.00 80.25 157 ASP A O 1
ATOM 1313 N N . ASP A 1 158 ? -11.205 -2.420 -15.845 1.00 82.62 158 ASP A N 1
ATOM 1314 C CA . ASP A 1 158 ? -12.275 -3.097 -15.105 1.00 82.62 158 ASP A CA 1
ATOM 1315 C C . ASP A 1 158 ? -11.833 -4.410 -14.432 1.00 82.62 158 ASP A C 1
ATOM 1317 O O . ASP A 1 158 ? -12.294 -4.711 -13.326 1.00 82.62 158 ASP A O 1
ATOM 1321 N N . ASN A 1 159 ? -10.919 -5.181 -15.038 1.00 81.94 159 ASN A N 1
ATOM 1322 C CA . ASN A 1 159 ? -10.449 -6.436 -14.442 1.00 81.94 159 ASN A CA 1
ATOM 1323 C C . ASN A 1 159 ? -9.638 -6.157 -13.175 1.00 81.94 159 ASN A C 1
ATOM 1325 O O . ASN A 1 159 ? -9.895 -6.743 -12.119 1.00 81.94 159 ASN A O 1
ATOM 1329 N N . ASN A 1 160 ? -8.703 -5.213 -13.260 1.00 80.81 160 ASN A N 1
ATOM 1330 C CA . ASN A 1 160 ? -7.894 -4.800 -12.120 1.00 80.81 160 ASN A CA 1
ATOM 1331 C C . ASN A 1 160 ? -8.756 -4.178 -11.010 1.00 80.81 160 ASN A C 1
ATOM 1333 O O . ASN A 1 160 ? -8.540 -4.466 -9.831 1.00 80.81 160 ASN A O 1
ATOM 1337 N N . VAL A 1 161 ? -9.801 -3.422 -11.365 1.00 86.31 161 VAL A N 1
ATOM 1338 C CA . VAL A 1 161 ? -10.785 -2.896 -10.404 1.00 86.31 161 VAL A CA 1
ATOM 1339 C C . VAL A 1 161 ? -11.478 -4.011 -9.615 1.00 86.31 161 VAL A C 1
ATOM 1341 O O . VAL A 1 161 ? -11.599 -3.903 -8.392 1.00 86.31 161 VAL A O 1
ATOM 1344 N N . ILE A 1 162 ? -11.918 -5.083 -10.281 1.00 86.75 162 ILE A N 1
ATOM 1345 C CA . ILE A 1 162 ? -12.591 -6.218 -9.628 1.00 86.75 162 ILE A CA 1
ATOM 1346 C C . ILE A 1 162 ? -11.645 -6.923 -8.652 1.00 86.75 162 ILE A C 1
ATOM 1348 O O . ILE A 1 162 ? -12.033 -7.191 -7.512 1.00 86.75 162 ILE A O 1
ATOM 1352 N N . ILE A 1 163 ? -10.405 -7.193 -9.070 1.00 84.69 163 ILE A N 1
ATOM 1353 C CA . ILE A 1 163 ? -9.409 -7.889 -8.241 1.00 84.69 163 ILE A CA 1
ATOM 1354 C C . ILE A 1 163 ? -9.081 -7.058 -6.994 1.00 84.69 163 ILE A C 1
ATOM 1356 O O . ILE A 1 163 ? -9.121 -7.580 -5.875 1.00 84.69 163 ILE A O 1
ATOM 1360 N N . VAL A 1 164 ? -8.823 -5.757 -7.170 1.00 86.12 164 VAL A N 1
ATOM 1361 C CA . VAL A 1 164 ? -8.541 -4.832 -6.064 1.00 86.12 164 VAL A CA 1
ATOM 1362 C C . VAL A 1 164 ? -9.716 -4.773 -5.088 1.00 86.12 164 VAL A C 1
ATOM 1364 O O . VAL A 1 164 ? -9.520 -4.870 -3.872 1.00 86.12 164 VAL A O 1
ATOM 1367 N N . ALA A 1 165 ? -10.940 -4.646 -5.603 1.00 89.38 165 ALA A N 1
ATOM 1368 C CA . ALA A 1 165 ? -12.138 -4.591 -4.779 1.00 89.38 165 ALA A CA 1
ATOM 1369 C C . ALA A 1 165 ? -12.353 -5.897 -3.994 1.00 89.38 165 ALA A C 1
ATOM 1371 O O . ALA A 1 165 ? -12.553 -5.860 -2.781 1.00 89.38 165 ALA A O 1
ATOM 1372 N N . SER A 1 166 ? -12.256 -7.059 -4.644 1.00 88.69 166 SER A N 1
ATOM 1373 C CA . SER A 1 166 ? -12.432 -8.357 -3.979 1.00 88.69 166 SER A CA 1
ATOM 1374 C C . SER A 1 166 ? -11.383 -8.579 -2.879 1.00 88.69 166 SER A C 1
ATOM 1376 O O . SER A 1 166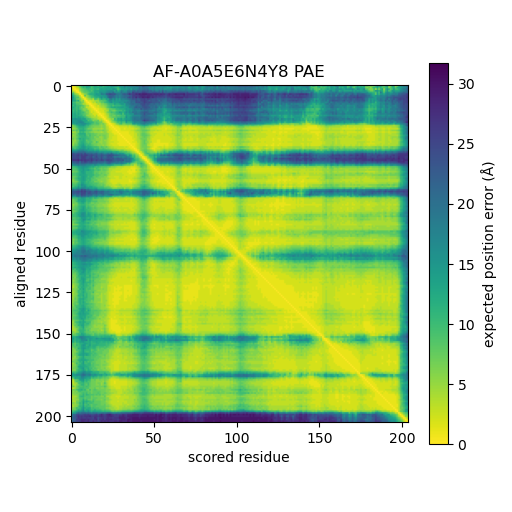 ? -11.727 -8.961 -1.755 1.00 88.69 166 SER A O 1
ATOM 1378 N N . TYR A 1 167 ? -10.116 -8.230 -3.138 1.00 88.69 167 TYR A N 1
ATOM 1379 C CA . TYR A 1 167 ? -9.062 -8.306 -2.124 1.00 88.69 167 TYR A CA 1
ATOM 1380 C C . TYR A 1 167 ? -9.341 -7.391 -0.925 1.00 88.69 167 TYR A C 1
ATOM 1382 O O . TYR A 1 167 ? -9.256 -7.831 0.223 1.00 88.69 167 TYR A O 1
ATOM 1390 N N . LEU A 1 168 ? -9.728 -6.136 -1.170 1.00 91.56 168 LEU A N 1
ATOM 1391 C CA . LEU A 1 168 ? -10.068 -5.205 -0.096 1.00 91.56 168 LEU A CA 1
ATOM 1392 C C . LEU A 1 168 ? -11.278 -5.694 0.715 1.00 91.56 168 LEU A C 1
ATOM 1394 O O . LEU A 1 168 ? -11.273 -5.592 1.939 1.00 91.56 168 LEU A O 1
ATOM 1398 N N . ALA A 1 169 ? -12.300 -6.261 0.070 1.00 91.44 169 ALA A N 1
ATOM 1399 C CA . ALA A 1 169 ? -13.444 -6.826 0.780 1.00 91.44 169 ALA A CA 1
ATOM 1400 C C . ALA A 1 169 ? -13.036 -7.985 1.700 1.00 91.44 169 ALA A C 1
ATOM 1402 O O . ALA A 1 169 ? -13.522 -8.065 2.830 1.00 91.44 169 ALA A O 1
ATOM 1403 N N . LYS A 1 170 ? -12.120 -8.853 1.252 1.00 89.94 170 LYS A N 1
ATOM 1404 C CA . LYS A 1 170 ? -11.542 -9.910 2.092 1.00 89.94 170 LYS A CA 1
ATOM 1405 C C . LYS A 1 170 ? -10.797 -9.322 3.294 1.00 89.94 170 LYS A C 1
ATOM 1407 O O . LYS A 1 170 ? -11.080 -9.707 4.424 1.00 89.94 170 LYS A O 1
ATOM 1412 N N . LEU A 1 171 ? -9.942 -8.326 3.061 1.00 90.38 171 LEU A N 1
ATOM 1413 C CA . LEU A 1 171 ? -9.197 -7.631 4.114 1.00 90.38 171 LEU A CA 1
ATOM 1414 C C . LEU A 1 171 ? -10.127 -7.057 5.201 1.00 90.38 171 LEU A C 1
ATOM 1416 O O . LEU A 1 171 ? -9.867 -7.212 6.391 1.00 90.38 171 LEU A O 1
ATOM 1420 N N . ILE A 1 172 ? -11.243 -6.439 4.799 1.00 91.25 172 ILE A N 1
ATOM 1421 C CA . ILE A 1 172 ? -12.259 -5.888 5.715 1.00 91.25 172 ILE A CA 1
ATOM 1422 C C . ILE A 1 172 ? -12.942 -6.990 6.537 1.00 91.25 172 ILE A C 1
ATOM 1424 O O . ILE A 1 172 ? -13.235 -6.794 7.716 1.00 91.25 172 ILE A O 1
ATOM 1428 N N . LYS A 1 173 ? -13.229 -8.148 5.936 1.00 88.50 173 LYS A N 1
ATOM 1429 C CA . LYS A 1 173 ? -13.848 -9.277 6.652 1.00 88.50 173 LYS A CA 1
ATOM 1430 C C . LYS A 1 173 ? -12.907 -9.846 7.717 1.00 88.50 173 LYS A C 1
ATOM 1432 O O . LYS A 1 173 ? -13.354 -10.182 8.815 1.00 88.50 173 LYS A O 1
ATOM 1437 N N . ASP A 1 174 ? -11.614 -9.898 7.413 1.00 86.06 174 ASP A N 1
ATOM 1438 C CA . ASP A 1 174 ? -10.590 -10.448 8.304 1.00 86.06 174 ASP A CA 1
ATOM 1439 C C . ASP A 1 174 ? -10.217 -9.477 9.442 1.00 86.06 174 ASP A C 1
ATOM 1441 O O . ASP A 1 174 ? -9.749 -9.893 10.503 1.00 86.06 174 ASP A O 1
ATOM 1445 N N . SER A 1 175 ? -10.506 -8.181 9.292 1.00 84.44 175 SER A N 1
ATOM 1446 C CA . SER A 1 175 ? -10.026 -7.109 10.169 1.00 84.44 175 SER A CA 1
ATOM 1447 C C . SER A 1 175 ? -10.668 -6.995 11.556 1.00 84.44 175 SER A C 1
ATOM 1449 O O . SER A 1 175 ? -10.616 -5.903 12.129 1.00 84.44 175 SER A O 1
ATOM 1451 N N . LYS A 1 176 ? -11.328 -8.041 12.082 1.00 75.94 176 LYS A N 1
ATOM 1452 C CA . LYS A 1 176 ? -12.180 -8.021 13.298 1.00 75.94 176 LYS A CA 1
ATOM 1453 C C . LYS A 1 176 ? -11.688 -7.006 14.353 1.00 75.94 176 LYS A C 1
ATOM 1455 O O . LYS A 1 176 ? -10.755 -7.281 15.104 1.00 75.94 176 LYS A O 1
ATOM 1460 N N . GLY A 1 177 ? -12.317 -5.823 14.402 1.00 76.44 177 GLY A N 1
ATOM 1461 C CA . GLY A 1 177 ? -11.983 -4.735 15.338 1.00 76.44 177 GLY A CA 1
ATOM 1462 C C . GLY A 1 177 ? -11.385 -3.450 14.739 1.00 76.44 177 GLY A C 1
ATOM 1463 O O . GLY A 1 177 ? -11.242 -2.474 15.473 1.00 76.44 177 GLY A O 1
ATOM 1464 N N . LYS A 1 178 ? -11.066 -3.395 13.439 1.00 86.50 178 LYS A N 1
ATOM 1465 C CA . LYS A 1 178 ? -10.672 -2.152 12.743 1.00 86.50 178 LYS A CA 1
ATOM 1466 C C . LYS A 1 178 ? -11.875 -1.487 12.076 1.00 86.50 178 LYS A C 1
ATOM 1468 O O . LYS A 1 178 ? -12.739 -2.163 11.519 1.00 86.50 178 LYS A O 1
ATOM 1473 N N . LYS A 1 179 ? -11.923 -0.153 12.100 1.00 90.12 179 LYS A N 1
ATOM 1474 C CA . LYS A 1 179 ? -12.954 0.623 11.396 1.00 90.12 179 LYS A CA 1
ATOM 1475 C C . LYS A 1 179 ? -12.478 0.963 9.988 1.00 90.12 179 LYS A C 1
ATOM 1477 O O . LYS A 1 179 ? -11.445 1.605 9.841 1.00 90.12 179 LYS A O 1
ATOM 1482 N N . PHE A 1 180 ? -13.264 0.606 8.976 1.00 90.62 180 PHE A N 1
ATOM 1483 C CA . PHE A 1 180 ? -13.018 1.006 7.591 1.00 90.62 180 PHE A CA 1
ATOM 1484 C C . PHE A 1 180 ? -13.932 2.154 7.171 1.00 90.62 180 PHE A C 1
ATOM 1486 O O . PHE A 1 180 ? -15.152 2.101 7.350 1.00 90.62 180 PHE A O 1
ATOM 1493 N N . ILE A 1 181 ? -13.341 3.183 6.573 1.00 89.00 181 ILE A N 1
ATOM 1494 C CA . ILE A 1 181 ? -14.047 4.284 5.925 1.00 89.00 181 ILE A CA 1
ATOM 1495 C C . ILE A 1 181 ? -13.525 4.360 4.496 1.00 89.00 181 ILE A C 1
ATOM 1497 O O . ILE A 1 181 ? -12.353 4.627 4.276 1.00 89.00 181 ILE A O 1
ATOM 1501 N N . ILE A 1 182 ? -14.404 4.098 3.534 1.00 88.38 182 ILE A N 1
ATOM 1502 C CA . ILE A 1 182 ? -14.047 4.036 2.117 1.00 88.38 182 ILE A CA 1
ATOM 1503 C C . ILE A 1 182 ? -14.941 5.012 1.365 1.00 88.38 182 ILE A C 1
ATOM 1505 O O . ILE A 1 182 ? -16.174 4.898 1.465 1.00 88.38 182 ILE A O 1
ATOM 1509 N N . SER A 1 183 ? -14.327 5.938 0.634 1.00 86.31 183 SER A N 1
ATOM 1510 C CA . SER A 1 183 ? -14.958 6.770 -0.388 1.00 86.31 183 SER A CA 1
ATOM 1511 C C . SER A 1 183 ? -14.539 6.294 -1.773 1.00 86.31 183 SER A C 1
ATOM 1513 O O . SER A 1 183 ? -13.378 5.974 -2.015 1.00 86.31 183 SER A O 1
ATOM 1515 N N . THR A 1 184 ? -15.505 6.214 -2.687 1.00 85.00 184 THR A N 1
ATOM 1516 C CA . THR A 1 184 ? -15.219 5.955 -4.099 1.00 85.00 184 THR A CA 1
ATOM 1517 C C . THR A 1 184 ? -16.236 6.637 -5.019 1.00 85.00 184 THR A C 1
ATOM 1519 O O . THR A 1 184 ? -17.415 6.754 -4.670 1.00 85.00 184 THR A O 1
ATOM 1522 N N . HIS A 1 185 ? -15.805 7.067 -6.204 1.00 83.25 185 HIS A N 1
ATOM 1523 C CA . HIS A 1 185 ? -16.679 7.439 -7.325 1.00 83.25 185 HIS A CA 1
ATOM 1524 C C . HIS A 1 185 ? -16.816 6.331 -8.379 1.00 83.25 185 HIS A C 1
ATOM 1526 O O . HIS A 1 185 ? -17.579 6.481 -9.334 1.00 83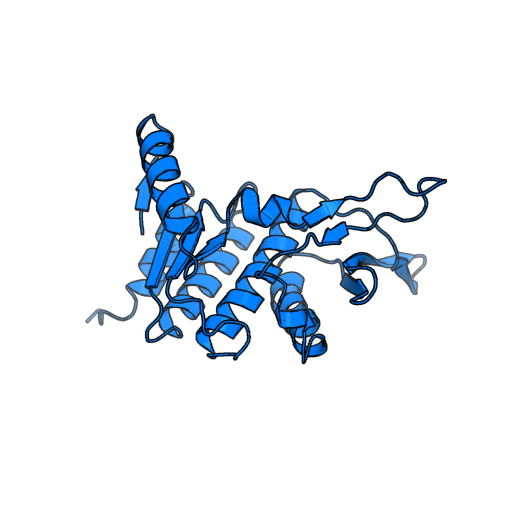.25 185 HIS A O 1
ATOM 1532 N N . HIS A 1 186 ? -16.097 5.219 -8.221 1.00 85.81 186 HIS A N 1
ATOM 1533 C CA . HIS A 1 186 ? -16.054 4.150 -9.206 1.00 85.81 186 HIS A CA 1
ATOM 1534 C C . HIS A 1 186 ? -17.197 3.152 -8.972 1.00 85.81 186 HIS A C 1
ATOM 1536 O O . HIS A 1 186 ? -17.188 2.379 -8.013 1.00 85.81 186 HIS A O 1
ATOM 1542 N N . GLY A 1 187 ? -18.193 3.149 -9.866 1.00 87.38 187 GLY A N 1
ATOM 1543 C CA . GLY A 1 187 ? -19.413 2.342 -9.712 1.00 87.38 187 GLY A CA 1
ATOM 1544 C C . GLY A 1 187 ? -19.153 0.834 -9.611 1.00 87.38 187 GLY A C 1
ATOM 1545 O O . GLY A 1 187 ? -19.677 0.183 -8.709 1.00 87.38 187 GLY A O 1
ATOM 1546 N N . LEU A 1 188 ? -18.296 0.284 -10.484 1.00 88.62 188 LEU A N 1
ATOM 1547 C CA . LEU A 1 188 ? -17.925 -1.140 -10.453 1.00 88.62 188 LEU A CA 1
ATOM 1548 C C . LEU A 1 188 ? -17.292 -1.541 -9.112 1.00 88.62 188 LEU A C 1
ATOM 1550 O O . LEU A 1 188 ? -17.747 -2.486 -8.478 1.00 88.62 188 LEU A O 1
ATOM 1554 N N . PHE A 1 189 ? -16.304 -0.779 -8.643 1.00 90.19 189 PHE A N 1
ATOM 1555 C CA . PHE A 1 189 ? -15.650 -0.999 -7.356 1.00 90.19 189 PHE A CA 1
ATOM 1556 C C . PHE A 1 189 ? -16.634 -0.985 -6.187 1.00 90.19 189 PHE A C 1
ATOM 1558 O O . PHE A 1 189 ? -16.623 -1.897 -5.361 1.00 90.19 189 PHE A O 1
ATOM 1565 N N . TYR A 1 190 ? -17.518 0.020 -6.134 1.00 89.75 190 TYR A N 1
ATOM 1566 C CA . TYR A 1 190 ? -18.565 0.092 -5.116 1.00 89.75 190 TYR A CA 1
ATOM 1567 C C . TYR A 1 190 ? -19.425 -1.178 -5.117 1.00 89.75 190 TYR A C 1
ATOM 1569 O O . TYR A 1 190 ? -19.623 -1.790 -4.066 1.00 89.75 190 TYR A O 1
ATOM 1577 N N . ASN A 1 191 ? -19.886 -1.603 -6.296 1.00 89.56 191 ASN A N 1
ATOM 1578 C CA . ASN A 1 191 ? -20.736 -2.780 -6.443 1.00 89.56 191 ASN A CA 1
ATOM 1579 C C . ASN A 1 191 ? -20.024 -4.065 -6.008 1.00 89.56 191 ASN A C 1
ATOM 1581 O O . ASN A 1 191 ? -20.608 -4.850 -5.262 1.00 89.56 191 ASN A O 1
ATOM 1585 N N . VAL A 1 192 ? -18.769 -4.268 -6.422 1.00 91.56 192 VAL A N 1
ATOM 1586 C CA . VAL A 1 192 ? -17.984 -5.448 -6.031 1.00 91.56 192 VAL A CA 1
ATOM 1587 C C . VAL A 1 192 ? -17.802 -5.488 -4.516 1.00 91.56 192 VAL A C 1
ATOM 1589 O O . VAL A 1 192 ? -18.150 -6.496 -3.909 1.00 91.56 192 VAL A O 1
ATOM 1592 N N . ILE A 1 193 ? -17.359 -4.394 -3.877 1.00 91.19 193 ILE A N 1
ATOM 1593 C CA . ILE A 1 193 ? -17.184 -4.384 -2.415 1.00 91.19 193 ILE A CA 1
ATOM 1594 C C . ILE A 1 193 ? -18.510 -4.661 -1.705 1.00 91.19 193 ILE A C 1
ATOM 1596 O O . ILE A 1 193 ? -18.561 -5.478 -0.789 1.00 91.19 193 ILE A O 1
ATOM 1600 N N . VAL A 1 194 ? -19.590 -3.975 -2.087 1.00 89.00 194 VAL A N 1
ATOM 1601 C CA . VAL A 1 194 ? -20.884 -4.132 -1.414 1.00 89.00 194 VAL A CA 1
ATOM 1602 C C . VAL A 1 194 ? -21.397 -5.562 -1.542 1.00 89.00 194 VAL A C 1
ATOM 1604 O O . VAL A 1 194 ? -21.863 -6.112 -0.548 1.00 89.00 194 VAL A O 1
ATOM 1607 N N . ASN A 1 195 ? -21.286 -6.179 -2.718 1.00 90.31 195 ASN A N 1
ATOM 1608 C CA . ASN A 1 195 ? -21.714 -7.561 -2.925 1.00 90.31 195 ASN A CA 1
ATOM 1609 C C . ASN A 1 195 ? -20.848 -8.547 -2.143 1.00 90.31 195 ASN A C 1
ATOM 1611 O O . ASN A 1 195 ? -21.383 -9.398 -1.436 1.00 90.31 195 ASN A O 1
ATOM 1615 N N . GLU A 1 196 ? -19.528 -8.378 -2.185 1.00 90.19 196 GLU A N 1
ATOM 1616 C CA . GLU A 1 196 ? -18.600 -9.196 -1.410 1.00 90.19 196 GLU A CA 1
ATOM 1617 C C . GLU A 1 196 ? -18.898 -9.104 0.090 1.00 90.19 196 GLU A C 1
ATOM 1619 O O . GLU A 1 196 ? -18.970 -10.124 0.771 1.00 90.19 196 GLU A O 1
ATOM 1624 N N . LEU A 1 197 ? -19.134 -7.904 0.625 1.00 87.31 197 LEU A N 1
ATOM 1625 C CA . LEU A 1 197 ? -19.455 -7.711 2.042 1.00 87.31 197 LEU A CA 1
ATOM 1626 C C . LEU A 1 197 ? -20.870 -8.188 2.415 1.00 87.31 197 LEU A C 1
ATOM 1628 O O . LEU A 1 197 ? -21.084 -8.575 3.561 1.00 87.31 197 LEU A O 1
ATOM 1632 N N . ARG A 1 198 ? -21.832 -8.177 1.480 1.00 82.56 198 ARG A N 1
ATOM 1633 C CA . ARG A 1 198 ? -23.214 -8.657 1.692 1.00 82.56 198 ARG A CA 1
ATOM 1634 C C . ARG A 1 198 ? -23.373 -10.167 1.561 1.00 82.56 198 ARG A C 1
ATOM 1636 O O . ARG A 1 198 ? -24.317 -10.700 2.136 1.00 82.56 198 ARG A O 1
ATOM 1643 N N . GLY A 1 199 ? -22.480 -10.853 0.848 1.00 59.94 199 GLY A N 1
ATOM 1644 C CA . GLY A 1 199 ? -22.552 -12.287 0.532 1.00 59.94 199 GLY A CA 1
ATOM 1645 C C . GLY A 1 199 ? -22.521 -13.268 1.718 1.00 59.94 199 GLY A C 1
ATOM 1646 O O . GLY A 1 199 ? -22.270 -14.447 1.510 1.00 59.94 199 GLY A O 1
ATOM 1647 N N . GLN A 1 200 ? -22.766 -12.815 2.953 1.00 50.22 200 GLN A N 1
ATOM 1648 C CA . GLN A 1 200 ? -23.038 -13.660 4.124 1.00 50.22 200 GLN A CA 1
ATOM 1649 C C . GLN A 1 200 ? -24.487 -13.580 4.633 1.00 50.22 200 GLN A C 1
ATOM 1651 O O . GLN A 1 200 ? -24.823 -14.248 5.610 1.00 50.22 200 GLN A O 1
ATOM 1656 N N . THR A 1 201 ? -25.380 -12.835 3.977 1.00 36.22 201 THR A N 1
ATOM 1657 C CA . THR A 1 201 ? -26.819 -13.012 4.206 1.00 36.22 201 THR A CA 1
ATOM 1658 C C . THR A 1 201 ? -27.287 -14.172 3.330 1.00 36.22 201 THR A C 1
ATOM 1660 O O . THR A 1 201 ? -27.445 -13.996 2.125 1.00 36.22 201 THR A O 1
ATOM 1663 N N . ASN 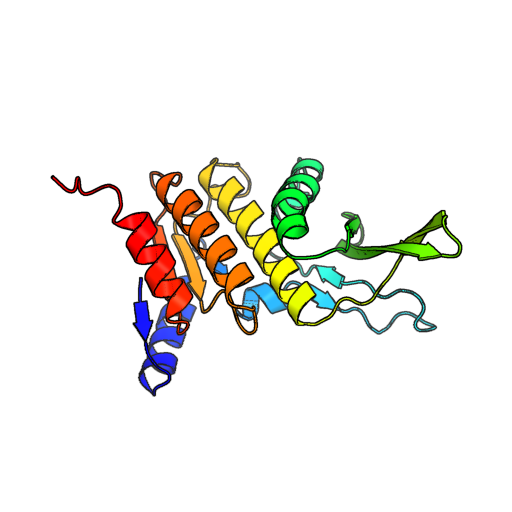A 1 202 ? -27.432 -15.361 3.929 1.00 34.25 202 ASN A N 1
ATOM 1664 C CA . ASN A 1 202 ? -27.984 -16.568 3.303 1.00 34.25 202 ASN A CA 1
ATOM 1665 C C . ASN A 1 202 ? -29.120 -16.233 2.327 1.00 34.25 202 ASN A C 1
ATOM 1667 O O . ASN A 1 202 ? -30.139 -15.673 2.733 1.00 34.25 202 ASN A O 1
ATOM 1671 N N . ILE A 1 203 ? -28.947 -16.615 1.065 1.00 29.34 203 ILE A N 1
ATOM 1672 C CA . ILE A 1 203 ? -30.036 -16.669 0.095 1.00 29.34 203 ILE A CA 1
ATOM 1673 C C . ILE A 1 203 ? -30.560 -18.107 0.159 1.00 29.34 203 ILE A C 1
ATOM 1675 O O . ILE A 1 203 ? -29.869 -19.030 -0.273 1.00 29.34 203 ILE A O 1
ATOM 1679 N N . PHE A 1 204 ? -31.716 -18.274 0.806 1.00 29.91 204 PHE A N 1
ATOM 1680 C CA . PHE A 1 204 ? -32.607 -19.418 0.603 1.00 29.91 204 PHE A CA 1
ATOM 1681 C C . PHE A 1 204 ? -33.329 -19.260 -0.735 1.00 29.91 204 PHE A C 1
ATOM 1683 O O . PHE A 1 204 ? -33.665 -18.098 -1.070 1.00 29.91 204 PHE A O 1
#

Secondary structure (DSSP, 8-state):
-EE--SSTHHHHHHHHHHHHHTSTTEEEESHHHHTTEEEE--STTS---EEEEPS-GGGGGGGS-THHHHHHHHHHHTTT-SEEEEEETTTTEEEEEEEEEETTEEEEEPSPPPPHHHHHHHHHHHHHHHHHHHHTT-GGGTT--EEEEES--SS--HHHHHHHHHHHHHHHHH-TTPEEEEEE--HHHHHHHHHHHHTTS---

Radius of gyration: 18.14 Å; Cα contacts (8 Å, |Δi|>4): 256; chains: 1; bounding box: 56×39×46 Å